Protein AF-A0A971UPC5-F1 (afdb_monomer)

Radius of gyration: 32.05 Å; Cα contacts (8 Å, |Δi|>4): 83; chains: 1; bounding box: 82×70×89 Å

Mean predicted aligned error: 18.37 Å

Foldseek 3Di:
DDDDDPDDDPDPPPPPPPDDDDDDDDDDDDDDDDDDDDPPPPPDPPVVVVVVVVLVVLLVVCVVLVNNQLSVLLVVLVVVCVDVVSVVVNCVSSVLSVVLVVCCVVPVVVSVVSSVLSVLVSLLVVLVVQLVVCVVVVNPVSNVVSVVVSVVSVVVNVVSVVVVVVVVVVVVVVVVVVVVVVVVVVVVVVVVVVVVVVCPVPVDDDPPDPDDDDPDDPDDDDDDDDDDPDDDDDDDDPDDDDDD

Solvent-accessible surface area (backbone atoms only — not comparable to full-atom values): 15152 Å² total; per-residue (Å²): 142,81,86,81,83,87,76,86,81,80,80,81,68,86,75,84,79,83,75,78,92,74,81,84,82,81,86,83,84,88,83,90,80,81,90,77,89,66,90,67,77,80,71,70,55,70,69,55,54,57,47,56,53,50,48,53,52,52,36,51,50,27,44,76,71,71,33,48,71,59,26,49,49,48,54,50,29,61,75,47,37,86,39,72,67,37,35,51,51,37,51,54,55,51,49,51,52,52,51,34,53,50,28,38,77,76,38,50,72,60,11,52,52,46,47,52,51,51,51,49,53,49,52,42,52,51,27,51,51,50,23,56,50,19,57,74,69,69,36,64,64,60,22,50,55,29,46,56,54,34,50,54,51,49,50,54,51,50,49,55,49,50,55,53,51,50,53,51,52,52,52,53,50,53,54,50,52,52,52,53,51,53,50,52,51,50,53,53,49,50,52,51,52,51,52,51,54,48,49,62,73,70,69,72,78,76,90,70,74,92,71,91,69,81,86,75,74,91,81,68,82,87,85,74,83,80,86,71,93,82,78,80,80,81,81,81,80,93,81,84,79,83,84,135

Sequence (244 aa):
MRRVFIAGCASAVVALTVLGAMGQPDPRPGDGADRTARPRDRREPRWARDWEQRLDEDIAWLREKGLDDYADKIAELRTQQSSPEKRGELFKAVGKVRQVRFLIDRQPEQGAKALKAMQLESRISRLAQQWQAADKAGDDEARRQAGVELRKQLEQQFDARLEFTRALIEDIKRRLEEHQAELKQQEQLRARLIDTRFQELTQGGPTKEADDAPLGVPGMPGDGPAALPGAPKPPPASGDMPPQ

Nearest PDB structures (foldseek):
  4whe-assembly1_A  TM=4.725E-01  e=6.605E+00  Escherichia coli K-12
  7abk-assembly1_A  TM=4.065E-01  e=8.783E+00  Synechocystis sp. PCC 6803 substr. Kazusa

Secondary structure (DSSP, 8-state):
-----------------------PPP-------------------HHHHHHHHHHHHHHHHHHHTT-HHHHHHHHHHHHTTTSHHHHHHHHHHHHHHHHHHHHHHH-HHHHHHHHHHHHHHHHHHHHHHHHHHHHHHT-HHHHHHHHHHHHHHHHHHHHHHHHHHHHHHHHHHHHHHHHHHHHHHHHHHHHHHHHHHHHHHHS--------------TTPPP-S----TTPPPPPPPS------

pLDDT: mean 71.59, std 24.2, range [28.44, 96.94]

Structure (mmCIF, N/CA/C/O backbone):
data_AF-A0A971UPC5-F1
#
_entry.id   AF-A0A971UPC5-F1
#
loop_
_atom_site.group_PDB
_atom_site.id
_atom_site.type_symbol
_atom_site.label_atom_id
_atom_site.label_alt_id
_atom_site.label_comp_id
_atom_site.label_asym_id
_atom_site.label_entity_id
_atom_site.label_seq_id
_atom_site.pdbx_PDB_ins_code
_atom_site.Cartn_x
_atom_site.Cartn_y
_atom_site.Cartn_z
_atom_site.occupancy
_atom_site.B_iso_or_equiv
_atom_site.auth_seq_id
_atom_site.auth_comp_id
_atom_site.auth_asym_id
_atom_site.auth_atom_id
_atom_site.pdbx_PDB_model_num
ATOM 1 N N . MET A 1 1 ? 15.440 15.826 32.712 1.00 36.53 1 MET A N 1
ATOM 2 C CA . MET A 1 1 ? 14.348 16.287 31.825 1.00 36.53 1 MET A CA 1
ATOM 3 C C . MET A 1 1 ? 14.849 16.324 30.385 1.00 36.53 1 MET A C 1
ATOM 5 O O . MET A 1 1 ? 15.581 17.237 30.034 1.00 36.53 1 MET A O 1
ATOM 9 N N . ARG A 1 2 ? 14.523 15.318 29.563 1.00 32.25 2 ARG A N 1
ATOM 10 C CA . ARG A 1 2 ? 14.828 15.304 28.121 1.00 32.25 2 ARG A CA 1
ATOM 11 C C . ARG A 1 2 ? 13.513 15.159 27.360 1.00 32.25 2 ARG A C 1
ATOM 13 O O . ARG A 1 2 ? 12.837 14.148 27.494 1.00 32.25 2 ARG A O 1
ATOM 20 N N . ARG A 1 3 ? 13.138 16.210 26.628 1.00 38.06 3 ARG A N 1
ATOM 21 C CA . ARG A 1 3 ? 11.991 16.239 25.715 1.00 38.06 3 ARG A CA 1
ATOM 22 C C . ARG A 1 3 ? 12.398 15.500 24.440 1.00 38.06 3 ARG A C 1
ATOM 24 O O . ARG A 1 3 ? 13.339 15.932 23.783 1.00 38.06 3 ARG A O 1
ATOM 31 N N . VAL A 1 4 ? 11.717 14.407 24.108 1.00 36.06 4 VAL A N 1
ATOM 32 C CA . VAL A 1 4 ? 11.849 13.751 22.801 1.00 36.06 4 VAL A CA 1
ATOM 33 C C . VAL A 1 4 ? 10.700 14.251 21.933 1.00 36.06 4 VAL A C 1
ATOM 35 O O . VAL A 1 4 ? 9.549 13.874 22.123 1.00 36.06 4 VAL A O 1
ATOM 38 N N . PHE A 1 5 ? 11.029 15.159 21.018 1.00 31.50 5 PHE A N 1
ATOM 39 C CA . PHE A 1 5 ? 10.201 15.492 19.866 1.00 31.50 5 PHE A CA 1
ATOM 40 C C . PHE A 1 5 ? 10.194 14.271 18.938 1.00 31.50 5 PHE A C 1
ATOM 42 O O . PHE A 1 5 ? 11.214 13.967 18.326 1.00 31.50 5 PHE A O 1
ATOM 49 N N . ILE A 1 6 ? 9.065 13.569 18.830 1.00 36.28 6 ILE A N 1
ATOM 50 C CA . ILE A 1 6 ? 8.853 12.595 17.754 1.00 36.28 6 ILE A CA 1
ATOM 51 C C . ILE A 1 6 ? 8.200 13.354 16.603 1.00 36.28 6 ILE A C 1
ATOM 53 O O . ILE A 1 6 ? 6.982 13.473 16.506 1.00 36.28 6 ILE A O 1
ATOM 57 N N . ALA A 1 7 ? 9.056 13.928 15.765 1.00 34.09 7 ALA A N 1
ATOM 58 C CA . ALA A 1 7 ? 8.707 14.318 14.414 1.00 34.09 7 ALA A CA 1
ATOM 59 C C . ALA A 1 7 ? 8.990 13.130 13.487 1.00 34.09 7 ALA A C 1
ATOM 61 O O . ALA A 1 7 ? 10.047 12.511 13.580 1.00 34.09 7 ALA A O 1
ATOM 62 N N . GLY A 1 8 ? 8.071 12.869 12.559 1.00 30.11 8 GLY A N 1
ATOM 63 C CA . GLY A 1 8 ? 8.376 12.131 11.337 1.00 30.11 8 GLY A CA 1
ATOM 64 C C . GLY A 1 8 ? 7.863 10.697 11.290 1.00 30.11 8 GLY A C 1
ATOM 65 O O . GLY A 1 8 ? 8.581 9.761 11.608 1.00 30.11 8 GLY A O 1
ATOM 66 N N . CYS A 1 9 ? 6.663 10.533 10.740 1.00 29.30 9 CYS A N 1
ATOM 67 C CA . CYS A 1 9 ? 6.369 9.453 9.800 1.00 29.30 9 CYS A CA 1
ATOM 68 C C . CYS A 1 9 ? 5.371 10.000 8.780 1.00 29.30 9 CYS A C 1
ATOM 70 O O . CYS A 1 9 ? 4.160 9.829 8.894 1.00 29.30 9 CYS A O 1
ATOM 72 N N . ALA A 1 10 ? 5.909 10.745 7.813 1.00 32.16 10 ALA A N 1
ATOM 73 C CA . ALA A 1 10 ? 5.172 11.167 6.640 1.00 32.16 10 ALA A CA 1
ATOM 74 C C . ALA A 1 10 ? 4.713 9.926 5.867 1.00 32.16 10 ALA A C 1
ATOM 76 O O . ALA A 1 10 ? 5.502 9.055 5.493 1.00 32.16 10 ALA A O 1
ATOM 77 N N . SER A 1 11 ? 3.408 9.867 5.665 1.00 35.34 11 SER A N 1
ATOM 78 C CA . SER A 1 11 ? 2.667 8.855 4.938 1.00 35.34 11 SER A CA 1
ATOM 79 C C . SER A 1 11 ? 3.119 8.798 3.478 1.00 35.34 11 SER A C 1
ATOM 81 O O . SER A 1 11 ? 2.596 9.513 2.628 1.00 35.34 11 SER A O 1
ATOM 83 N N . ALA A 1 12 ? 4.068 7.919 3.162 1.00 33.06 12 ALA A N 1
ATOM 84 C CA . ALA A 1 12 ? 4.365 7.534 1.785 1.00 33.06 12 ALA A CA 1
ATOM 85 C C . ALA A 1 12 ? 3.358 6.467 1.323 1.00 33.06 12 ALA A C 1
ATOM 87 O O . ALA A 1 12 ? 3.707 5.316 1.075 1.00 33.06 12 ALA A O 1
ATOM 88 N N . VAL A 1 13 ? 2.083 6.856 1.242 1.00 36.84 13 VAL A N 1
ATOM 89 C CA . VAL A 1 13 ? 1.161 6.224 0.298 1.00 36.84 13 VAL A CA 1
ATOM 90 C C . VAL A 1 13 ? 1.626 6.710 -1.065 1.00 36.84 13 VAL A C 1
ATOM 92 O O . VAL A 1 13 ? 1.666 7.916 -1.301 1.00 36.84 13 VAL A O 1
ATOM 95 N N . VAL A 1 14 ? 2.034 5.786 -1.932 1.00 38.09 14 VAL A N 1
ATOM 96 C CA . VAL A 1 14 ? 2.353 6.073 -3.332 1.00 38.09 14 VAL A CA 1
ATOM 97 C C . VAL A 1 14 ? 1.091 6.643 -3.982 1.00 38.09 14 VAL A C 1
ATOM 99 O O . VAL A 1 14 ? 0.197 5.916 -4.405 1.00 38.09 14 VAL A O 1
ATOM 102 N N . ALA A 1 15 ? 0.989 7.969 -3.981 1.00 34.50 15 ALA A N 1
ATOM 103 C CA . ALA A 1 15 ? -0.011 8.715 -4.712 1.00 34.50 15 ALA A CA 1
ATOM 104 C C . ALA A 1 15 ? 0.399 8.694 -6.187 1.00 34.50 15 ALA A C 1
ATOM 106 O O . ALA A 1 15 ? 1.233 9.476 -6.633 1.00 34.50 15 ALA A O 1
ATOM 107 N N . LEU A 1 16 ? -0.186 7.768 -6.942 1.00 33.69 16 LEU A N 1
ATOM 108 C CA . LEU A 1 16 ? -0.254 7.833 -8.399 1.00 33.69 16 LEU A CA 1
ATOM 109 C C . LEU A 1 16 ? -1.215 8.971 -8.782 1.00 33.69 16 LEU A C 1
ATOM 111 O O . LEU A 1 16 ? -2.369 8.751 -9.136 1.00 33.69 16 LEU A O 1
ATOM 115 N N . THR A 1 17 ? -0.753 10.215 -8.666 1.00 39.00 17 THR A N 1
ATOM 116 C CA . THR A 1 17 ? -1.406 11.379 -9.273 1.00 39.00 17 THR A CA 1
ATOM 117 C C . THR A 1 17 ? -0.994 11.466 -10.734 1.00 39.00 17 THR A C 1
ATOM 119 O O . THR A 1 17 ? -0.057 12.173 -11.089 1.00 39.00 17 THR A O 1
ATOM 122 N N . VAL A 1 18 ? -1.720 10.750 -11.589 1.00 36.62 18 VAL A N 1
ATOM 123 C CA . VAL A 1 18 ? -1.879 11.151 -12.987 1.00 36.62 18 VAL A CA 1
ATOM 124 C C . VAL A 1 18 ? -3.198 11.909 -13.049 1.00 36.62 18 VAL A C 1
ATOM 126 O O . VAL A 1 18 ? -4.263 11.306 -13.147 1.00 36.62 18 VAL A O 1
ATOM 129 N N . LEU A 1 19 ? -3.139 13.236 -12.935 1.00 34.28 19 LEU A N 1
ATOM 130 C CA . LEU A 1 19 ? -4.236 14.094 -13.372 1.00 34.28 19 LEU A CA 1
ATOM 131 C C . LEU A 1 19 ? -3.684 15.069 -14.404 1.00 34.28 19 LEU A C 1
ATOM 133 O O . LEU A 1 19 ? -2.913 15.972 -14.087 1.00 34.28 19 LEU A O 1
ATOM 137 N N . GLY A 1 20 ? -4.062 14.808 -15.654 1.00 30.16 20 GLY A N 1
ATOM 138 C CA . GLY A 1 20 ? -3.792 15.664 -16.791 1.00 30.16 20 GLY A CA 1
ATOM 139 C C . GLY A 1 20 ? -4.444 17.031 -16.628 1.00 30.16 20 GLY A C 1
ATOM 140 O O . GLY A 1 20 ? -5.538 17.172 -16.078 1.00 30.16 20 GLY A O 1
ATOM 141 N N . ALA A 1 21 ? -3.732 18.029 -17.137 1.00 33.56 21 ALA A N 1
ATOM 142 C CA . ALA A 1 21 ? -4.203 19.384 -17.322 1.00 33.56 21 ALA A CA 1
ATOM 143 C C . ALA A 1 21 ? -5.480 19.386 -18.178 1.00 33.56 21 ALA A C 1
ATOM 145 O O . ALA A 1 21 ? -5.453 19.050 -19.360 1.00 33.56 21 ALA A O 1
ATOM 146 N N . MET A 1 22 ? -6.599 19.782 -17.576 1.00 34.38 22 MET A N 1
ATOM 147 C CA . MET A 1 22 ? -7.811 20.170 -18.287 1.00 34.38 22 MET A CA 1
ATOM 148 C C . MET A 1 22 ? -8.024 21.665 -18.067 1.00 34.38 22 MET A C 1
ATOM 150 O O . MET A 1 22 ? -8.300 22.101 -16.953 1.00 34.38 22 MET A O 1
ATOM 154 N N . GLY A 1 23 ? -7.834 22.402 -19.162 1.00 29.23 23 GLY A N 1
ATOM 155 C CA . GLY A 1 23 ? -8.434 23.687 -19.519 1.00 29.23 23 GLY A CA 1
ATOM 156 C C . GLY A 1 23 ? -8.889 24.606 -18.392 1.00 29.23 23 GLY A C 1
ATOM 157 O O . GLY A 1 23 ? -9.981 24.463 -17.852 1.00 29.23 23 GLY A O 1
ATOM 158 N N . GLN A 1 24 ? -8.087 25.634 -18.153 1.00 28.44 24 GLN A N 1
ATOM 159 C CA . GLN A 1 24 ? -8.474 26.867 -17.480 1.00 28.44 24 GLN A CA 1
ATOM 160 C C . GLN A 1 24 ? -9.481 27.618 -18.382 1.00 28.44 24 GLN A C 1
ATOM 162 O O . GLN A 1 24 ? -9.102 27.986 -19.495 1.00 28.44 24 GLN A O 1
ATOM 167 N N . PRO A 1 25 ? -10.752 27.838 -17.987 1.00 33.91 25 PRO A N 1
ATOM 168 C CA . PRO A 1 25 ? -11.622 28.755 -18.706 1.00 33.91 25 PRO A CA 1
ATOM 169 C C . PRO A 1 25 ? -11.341 30.177 -18.215 1.00 33.91 25 PRO A C 1
ATOM 171 O O . PRO A 1 25 ? -11.495 30.490 -17.034 1.00 33.91 25 PRO A O 1
ATOM 174 N N . ASP A 1 26 ? -10.907 31.014 -19.144 1.00 30.23 26 ASP A N 1
ATOM 175 C CA . ASP A 1 26 ? -10.646 32.440 -18.972 1.00 30.23 26 ASP A CA 1
ATOM 176 C C . ASP A 1 26 ? -11.949 33.198 -18.603 1.00 30.23 26 ASP A C 1
ATOM 178 O O . ASP A 1 26 ? -12.971 33.001 -19.276 1.00 30.23 26 ASP A O 1
ATOM 182 N N . PRO A 1 27 ? -11.985 34.043 -17.553 1.00 36.19 27 PRO A N 1
ATOM 183 C CA . PRO A 1 27 ? -13.186 34.780 -17.174 1.00 36.19 27 PRO A CA 1
ATOM 184 C C . PRO A 1 27 ? -13.299 36.086 -17.975 1.00 36.19 27 PRO A C 1
ATOM 186 O O . PRO A 1 27 ? -12.538 37.029 -17.764 1.00 36.19 27 PRO A O 1
ATOM 189 N N . ARG A 1 28 ? -14.296 36.191 -18.862 1.00 33.47 28 ARG A N 1
ATOM 190 C CA . ARG A 1 28 ? -14.705 37.495 -19.413 1.00 33.47 28 ARG A CA 1
ATOM 191 C C . ARG A 1 28 ? -15.590 38.246 -18.404 1.00 33.47 28 ARG A C 1
ATOM 193 O O . ARG A 1 28 ? -16.511 37.631 -17.862 1.00 33.47 28 ARG A O 1
ATOM 200 N N . PRO A 1 29 ? -15.360 39.549 -18.161 1.00 41.16 29 PRO A N 1
ATOM 201 C CA . PRO A 1 29 ? -16.214 40.364 -17.306 1.00 41.16 29 PRO A CA 1
ATOM 202 C C . PRO A 1 29 ? -17.354 41.012 -18.110 1.00 41.16 29 PRO A C 1
ATOM 204 O O . PRO A 1 29 ? -17.142 41.446 -19.239 1.00 41.16 29 PRO A O 1
ATOM 207 N N . GLY A 1 30 ? -18.528 41.135 -17.482 1.00 34.00 30 GLY A N 1
ATOM 208 C CA . GLY A 1 30 ? -19.626 42.007 -17.925 1.00 34.00 30 GLY A CA 1
ATOM 209 C C . GLY A 1 30 ? -20.808 41.282 -18.571 1.00 34.00 30 GLY A C 1
ATOM 210 O O . GLY A 1 30 ? -20.734 40.849 -19.712 1.00 34.00 30 GLY A O 1
ATOM 211 N N . ASP A 1 31 ? -21.899 41.100 -17.825 1.00 33.75 31 ASP A N 1
ATOM 212 C CA . ASP A 1 31 ? -23.062 41.999 -17.905 1.00 33.75 31 ASP A CA 1
ATOM 213 C C . ASP A 1 31 ? -24.237 41.438 -17.092 1.00 33.75 31 ASP A C 1
ATOM 215 O O . ASP A 1 31 ? -24.565 40.251 -17.128 1.00 33.75 31 ASP A O 1
ATOM 219 N N . GLY A 1 32 ? -24.832 42.311 -16.279 1.00 39.34 32 GLY A N 1
ATOM 220 C CA . GLY A 1 32 ? -25.958 41.988 -15.416 1.00 39.34 32 GLY A CA 1
ATOM 221 C C . GLY A 1 32 ? -27.283 41.949 -16.172 1.00 39.34 32 GLY A C 1
ATOM 222 O O . GLY A 1 32 ? -27.524 42.764 -17.054 1.00 39.34 32 GLY A O 1
ATOM 223 N N . ALA A 1 33 ? -28.177 41.054 -15.754 1.00 34.81 33 ALA A N 1
ATOM 224 C CA . ALA A 1 33 ? -29.611 41.220 -15.952 1.00 34.81 33 ALA A CA 1
ATOM 225 C C . ALA A 1 33 ? -30.398 40.421 -14.902 1.00 34.81 33 ALA A C 1
ATOM 227 O O . ALA A 1 33 ? -30.392 39.194 -14.868 1.00 34.81 33 ALA A O 1
ATOM 228 N N . ASP A 1 34 ? -31.017 41.202 -14.028 1.00 34.84 34 ASP A N 1
ATOM 229 C CA . ASP A 1 34 ? -32.282 41.054 -13.321 1.00 34.84 34 ASP A CA 1
ATOM 230 C C . ASP A 1 34 ? -32.827 39.743 -12.736 1.00 34.84 34 ASP A C 1
ATOM 232 O O . ASP A 1 34 ? -32.885 38.652 -13.302 1.00 34.84 34 ASP A O 1
ATOM 236 N N . ARG A 1 35 ? -33.386 39.970 -11.545 1.00 46.56 35 ARG A N 1
ATOM 237 C CA . ARG A 1 35 ? -34.122 39.055 -10.685 1.00 46.56 35 ARG A CA 1
ATOM 238 C C . ARG A 1 35 ? -35.460 38.676 -11.319 1.00 46.56 35 ARG A C 1
ATOM 240 O O . ARG A 1 35 ? -36.379 39.483 -11.368 1.00 46.56 35 ARG A O 1
ATOM 247 N N . THR A 1 36 ? -35.646 37.389 -11.586 1.00 35.91 36 THR A N 1
ATOM 248 C CA . THR A 1 36 ? -36.932 36.735 -11.306 1.00 35.91 36 THR A CA 1
ATOM 249 C C . THR A 1 36 ? -36.674 35.464 -10.507 1.00 35.91 36 THR A C 1
ATOM 251 O O . THR A 1 36 ? -36.255 34.424 -11.013 1.00 35.91 36 THR A O 1
ATOM 254 N N . ALA A 1 37 ? -36.882 35.577 -9.196 1.00 44.53 37 ALA A N 1
ATOM 255 C CA . ALA A 1 37 ? -36.846 34.461 -8.270 1.00 44.53 37 ALA A CA 1
ATOM 256 C C . ALA A 1 37 ? -38.037 33.533 -8.553 1.00 44.53 37 ALA A C 1
ATOM 258 O O . ALA A 1 37 ? -39.157 33.784 -8.120 1.00 44.53 37 ALA A O 1
ATOM 259 N N . ARG A 1 38 ? -37.789 32.436 -9.270 1.00 42.38 38 ARG A N 1
ATOM 260 C CA . ARG A 1 38 ? -38.550 31.200 -9.070 1.00 42.38 38 ARG A CA 1
ATOM 261 C C . ARG A 1 38 ? -37.781 30.359 -8.054 1.00 42.38 38 ARG A C 1
ATOM 263 O O . ARG A 1 38 ? -36.556 30.275 -8.191 1.00 42.38 38 ARG A O 1
ATOM 270 N N . PRO A 1 39 ? -38.440 29.721 -7.070 1.00 39.91 39 PRO A N 1
ATOM 271 C CA . PRO A 1 39 ? -37.787 28.703 -6.271 1.00 39.91 39 PRO A CA 1
ATOM 272 C C . PRO A 1 39 ? -37.481 27.558 -7.229 1.00 39.91 39 PRO A C 1
ATOM 274 O O . PRO A 1 39 ? -38.338 26.758 -7.596 1.00 39.91 39 PRO A O 1
ATOM 277 N N . ARG A 1 40 ? -36.260 27.564 -7.754 1.00 42.16 40 ARG A N 1
ATOM 278 C CA . ARG A 1 40 ? -35.731 26.460 -8.528 1.00 42.16 40 ARG A CA 1
ATOM 279 C C . ARG A 1 40 ? -35.525 25.377 -7.489 1.00 42.16 40 ARG A C 1
ATOM 281 O O . ARG A 1 40 ? -34.555 25.461 -6.737 1.00 42.16 40 ARG A O 1
ATOM 288 N N . ASP A 1 41 ? -36.460 24.429 -7.412 1.00 44.34 41 ASP A N 1
ATOM 289 C CA . ASP A 1 41 ? -36.219 23.154 -6.745 1.00 44.34 41 ASP A CA 1
ATOM 290 C C . ASP A 1 41 ? -34.812 22.746 -7.139 1.00 44.34 41 ASP A C 1
ATOM 292 O O . ASP A 1 41 ? -34.508 22.574 -8.328 1.00 44.34 41 ASP A O 1
ATOM 296 N N . ARG A 1 42 ? -33.920 22.748 -6.149 1.00 49.66 42 ARG A N 1
ATOM 297 C CA . ARG A 1 42 ? -32.490 22.545 -6.330 1.00 49.66 42 ARG A CA 1
ATOM 298 C C . ARG A 1 42 ? -32.311 21.054 -6.597 1.00 49.66 42 ARG A C 1
ATOM 300 O O . ARG A 1 42 ? -31.812 20.316 -5.763 1.00 49.66 42 ARG A O 1
ATOM 307 N N . ARG A 1 43 ? -32.812 20.588 -7.748 1.00 52.72 43 ARG A N 1
ATOM 308 C CA . ARG A 1 43 ? -32.532 19.263 -8.278 1.00 52.72 43 ARG A CA 1
ATOM 309 C C . ARG A 1 43 ? -31.028 19.216 -8.418 1.00 52.72 43 ARG A C 1
ATOM 311 O O . ARG A 1 43 ? -30.457 19.953 -9.224 1.00 52.72 43 ARG A O 1
ATOM 318 N N . GLU A 1 44 ? -30.417 18.405 -7.568 1.00 50.28 44 GLU A N 1
ATOM 319 C CA . GLU A 1 44 ? -28.992 18.153 -7.610 1.00 50.28 44 GLU A CA 1
ATOM 320 C C . GLU A 1 44 ? -28.581 17.830 -9.052 1.00 50.28 44 GLU A C 1
ATOM 322 O O . GLU A 1 44 ? -29.312 17.121 -9.761 1.00 50.28 44 GLU A O 1
ATOM 327 N N . PRO A 1 45 ? -27.455 18.382 -9.528 1.00 52.19 45 PRO A N 1
ATOM 328 C CA . PRO A 1 45 ? -26.942 18.061 -10.849 1.00 52.19 45 PRO A CA 1
ATOM 329 C C . PRO A 1 45 ? -26.840 16.542 -11.041 1.00 52.19 45 PRO A C 1
ATOM 331 O O . PRO A 1 45 ? -26.515 15.822 -10.101 1.00 52.19 45 PRO A O 1
ATOM 334 N N . ARG A 1 46 ? -27.069 16.036 -12.260 1.00 52.28 46 ARG A N 1
ATOM 335 C CA . ARG A 1 46 ? -27.014 14.585 -12.543 1.00 52.28 46 ARG A CA 1
ATOM 336 C C . ARG A 1 46 ? -25.700 13.937 -12.084 1.00 52.28 46 ARG A C 1
ATOM 338 O O . ARG A 1 46 ? -25.740 12.877 -11.479 1.00 52.28 46 ARG A O 1
ATOM 345 N N . TRP A 1 47 ? -24.576 14.639 -12.240 1.00 53.19 47 TRP A N 1
ATOM 346 C CA . TRP A 1 47 ? -23.264 14.184 -11.769 1.00 53.19 47 TRP A CA 1
ATOM 347 C C . TRP A 1 47 ? -23.165 14.036 -10.240 1.00 53.19 47 TRP A C 1
ATOM 349 O O . TRP A 1 47 ? -22.367 13.238 -9.761 1.00 53.19 47 TRP A O 1
ATOM 359 N N . ALA A 1 48 ? -23.959 14.786 -9.469 1.00 58.75 48 ALA A N 1
ATOM 360 C CA . ALA A 1 48 ? -24.012 14.668 -8.013 1.00 58.75 48 ALA A CA 1
ATOM 361 C C . ALA A 1 48 ? -24.818 13.430 -7.586 1.00 58.75 48 ALA A C 1
ATOM 363 O O . ALA A 1 48 ? -24.404 12.726 -6.672 1.00 58.75 48 ALA A O 1
ATOM 364 N N . ARG A 1 49 ? -25.894 13.087 -8.313 1.00 59.84 49 ARG A N 1
ATOM 365 C CA . ARG A 1 49 ? -26.577 11.793 -8.133 1.00 59.84 49 ARG A CA 1
ATOM 366 C C . ARG A 1 49 ? -25.685 10.617 -8.512 1.00 59.84 49 ARG A C 1
ATOM 368 O O . ARG A 1 49 ? -25.630 9.648 -7.766 1.00 59.84 49 ARG A O 1
ATOM 375 N N . ASP A 1 50 ? -24.948 10.731 -9.617 1.00 78.56 50 ASP A N 1
ATOM 376 C CA . ASP A 1 50 ? -23.978 9.710 -10.026 1.00 78.56 50 ASP A CA 1
ATOM 377 C C . ASP A 1 50 ? -22.858 9.556 -8.985 1.00 78.56 50 ASP A C 1
ATOM 379 O O . ASP A 1 50 ? -22.326 8.467 -8.794 1.00 78.56 50 ASP A O 1
ATOM 383 N N . TRP A 1 51 ? -22.494 10.639 -8.295 1.00 81.00 51 TRP A N 1
ATOM 384 C CA . TRP A 1 51 ? -21.515 10.615 -7.213 1.00 81.00 51 TRP A CA 1
ATOM 385 C C . TRP A 1 51 ? -22.044 9.907 -5.961 1.00 81.00 51 TRP A C 1
ATOM 387 O O . TRP A 1 51 ? -21.378 8.997 -5.472 1.00 81.00 51 TRP A O 1
ATOM 397 N N . GLU A 1 52 ? -23.228 10.283 -5.473 1.00 83.69 52 GLU A N 1
ATOM 398 C CA . GLU A 1 52 ? -23.843 9.681 -4.282 1.00 83.69 52 GLU A CA 1
ATOM 399 C C . GLU A 1 52 ? -24.160 8.193 -4.499 1.00 83.69 52 GLU A C 1
ATOM 401 O O . GLU A 1 52 ? -23.829 7.368 -3.652 1.00 83.69 52 GLU A O 1
ATOM 406 N N . GLN A 1 53 ? -24.684 7.821 -5.671 1.00 86.12 53 GLN A N 1
ATOM 407 C CA . GLN A 1 53 ? -24.928 6.417 -6.009 1.00 86.12 53 GLN A CA 1
ATOM 408 C C . GLN A 1 53 ? -23.626 5.605 -6.053 1.00 86.12 53 GLN A C 1
ATOM 410 O O . GLN A 1 53 ? -23.554 4.511 -5.498 1.00 86.12 53 GLN A O 1
ATOM 415 N N . ARG A 1 54 ? -22.566 6.142 -6.671 1.00 86.12 54 ARG A N 1
ATOM 416 C CA . ARG A 1 54 ? -21.262 5.461 -6.697 1.00 86.12 54 ARG A CA 1
ATOM 417 C C . ARG A 1 54 ? -20.639 5.354 -5.310 1.00 86.12 54 ARG A C 1
ATOM 419 O O . ARG A 1 54 ? -19.947 4.380 -5.048 1.00 86.12 54 ARG A O 1
ATOM 426 N N . LEU A 1 55 ? -20.854 6.334 -4.431 1.00 90.19 55 LEU A N 1
ATOM 427 C CA . LEU A 1 55 ? -20.429 6.236 -3.033 1.00 90.19 55 LEU A CA 1
ATOM 428 C C . LEU A 1 55 ? -21.130 5.080 -2.320 1.00 90.19 55 LEU A C 1
ATOM 430 O O . LEU A 1 55 ? -20.466 4.323 -1.618 1.00 90.19 55 LEU A O 1
ATOM 434 N N . ASP A 1 56 ? -22.438 4.923 -2.516 1.00 92.19 56 ASP A N 1
ATOM 435 C CA . ASP A 1 56 ? -23.191 3.813 -1.928 1.00 92.19 56 ASP A CA 1
ATOM 436 C C . ASP A 1 56 ? -22.696 2.455 -2.459 1.00 92.19 56 ASP A C 1
ATOM 438 O O . ASP A 1 56 ? -22.502 1.522 -1.679 1.00 92.19 56 ASP A O 1
ATOM 442 N N . GLU A 1 57 ? -22.399 2.358 -3.759 1.00 92.56 57 GLU A N 1
ATOM 443 C CA . GLU A 1 57 ? -21.777 1.170 -4.362 1.00 92.56 57 GLU A CA 1
ATOM 444 C C . GLU A 1 57 ? -20.382 0.883 -3.789 1.00 92.56 57 GLU A C 1
ATOM 446 O O . GLU A 1 57 ? -20.055 -0.270 -3.508 1.00 92.56 57 GLU A O 1
ATOM 451 N N . ASP A 1 58 ? -19.557 1.916 -3.601 1.00 92.00 58 ASP A N 1
ATOM 452 C CA . ASP A 1 58 ? -18.217 1.786 -3.026 1.00 92.00 58 ASP A CA 1
ATOM 453 C C . ASP A 1 58 ? -18.288 1.324 -1.555 1.00 92.00 58 ASP A C 1
ATOM 455 O O . ASP A 1 58 ? -17.530 0.443 -1.147 1.00 92.00 58 ASP A O 1
ATOM 459 N N . ILE A 1 59 ? -19.230 1.857 -0.766 1.00 93.75 59 ILE A N 1
ATOM 460 C CA . ILE A 1 59 ? -19.485 1.439 0.624 1.00 93.75 59 ILE A CA 1
ATOM 461 C C . ILE A 1 59 ? -19.964 -0.017 0.672 1.00 93.75 59 ILE A C 1
ATOM 463 O O . I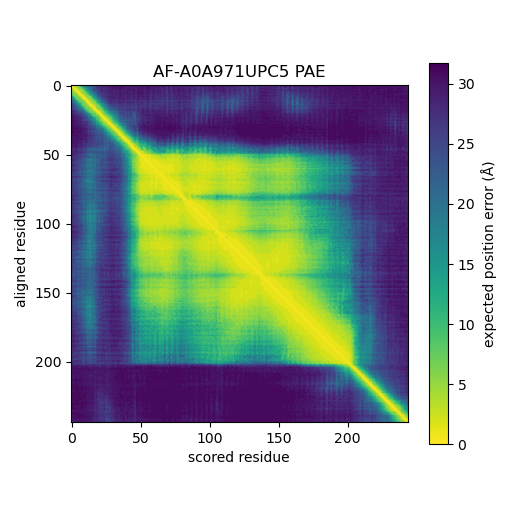LE A 1 59 ? -19.467 -0.800 1.483 1.00 93.75 59 ILE A O 1
ATOM 467 N N . ALA A 1 60 ? -20.910 -0.400 -0.189 1.00 94.62 60 ALA A N 1
ATOM 468 C CA . ALA A 1 60 ? -21.414 -1.771 -0.253 1.00 94.62 60 ALA A CA 1
ATOM 469 C C . ALA A 1 60 ? -20.304 -2.763 -0.625 1.00 94.62 60 ALA A C 1
ATOM 471 O O . ALA A 1 60 ? -20.155 -3.800 0.021 1.00 94.62 60 ALA A O 1
ATOM 472 N N . TRP A 1 61 ? -19.477 -2.408 -1.611 1.00 94.44 61 TRP A N 1
ATOM 473 C CA . TRP A 1 61 ? -18.329 -3.211 -2.018 1.00 94.44 61 TRP A CA 1
ATOM 474 C C . TRP A 1 61 ? -17.307 -3.375 -0.887 1.00 94.44 61 TRP A C 1
ATOM 476 O O . TRP A 1 61 ? -16.800 -4.473 -0.667 1.00 94.44 61 TRP A O 1
ATOM 486 N N . LEU A 1 62 ? -17.021 -2.317 -0.121 1.00 93.50 62 LEU A N 1
ATOM 487 C CA . LEU A 1 62 ? -16.118 -2.416 1.029 1.00 93.50 62 LEU A CA 1
ATOM 488 C C . LEU A 1 62 ? -16.632 -3.395 2.085 1.00 93.50 62 LEU A C 1
ATOM 490 O O . LEU A 1 62 ? -15.856 -4.219 2.570 1.00 93.50 62 LEU A O 1
ATOM 494 N N . ARG A 1 63 ? -17.931 -3.350 2.395 1.00 94.31 63 ARG A N 1
ATOM 495 C CA . ARG A 1 63 ? -18.563 -4.302 3.322 1.00 94.31 63 ARG A CA 1
ATOM 496 C C . ARG A 1 63 ? -18.483 -5.734 2.801 1.00 94.31 63 ARG A C 1
ATOM 498 O O . ARG A 1 63 ? -18.092 -6.633 3.536 1.00 94.31 63 ARG A O 1
ATOM 505 N N . GLU A 1 64 ? -18.740 -5.946 1.509 1.00 93.69 64 GLU A N 1
ATOM 506 C CA . GLU A 1 64 ? -18.566 -7.254 0.860 1.00 93.69 64 GLU A CA 1
ATOM 507 C C . GLU A 1 64 ? -17.130 -7.791 1.018 1.00 93.69 64 GLU A C 1
ATOM 509 O O . GLU A 1 64 ? -16.921 -8.990 1.199 1.00 93.69 64 GLU A O 1
ATOM 514 N N . LYS A 1 65 ? -16.121 -6.910 0.989 1.00 90.94 65 LYS A N 1
ATOM 515 C CA . LYS A 1 65 ? -14.705 -7.277 1.173 1.00 90.94 65 LYS A CA 1
ATOM 516 C C . LYS A 1 65 ? -14.241 -7.315 2.635 1.00 90.94 65 LYS A C 1
ATOM 518 O O . LYS A 1 65 ? -13.039 -7.478 2.875 1.00 90.94 65 LYS A O 1
ATOM 523 N N . GLY A 1 66 ? -15.159 -7.192 3.598 1.00 87.94 66 GLY A N 1
ATOM 524 C CA . GLY A 1 66 ? -14.864 -7.223 5.034 1.00 87.94 66 GLY A CA 1
ATOM 525 C C . GLY A 1 66 ? -14.087 -6.000 5.534 1.00 87.94 66 GLY A C 1
ATOM 526 O O . GLY A 1 66 ? -13.330 -6.096 6.499 1.00 87.94 66 GLY A O 1
ATOM 527 N N . LEU A 1 67 ? -14.222 -4.861 4.851 1.00 90.62 67 LEU A N 1
ATOM 528 C CA . LEU A 1 67 ? -13.582 -3.583 5.174 1.00 90.62 67 LEU A CA 1
ATOM 529 C C . LEU A 1 67 ? -14.576 -2.622 5.843 1.00 90.62 67 LEU A C 1
ATOM 531 O O . LEU A 1 67 ? -14.669 -1.454 5.461 1.00 90.62 67 LEU A O 1
ATOM 535 N N . ASP A 1 68 ? -15.317 -3.113 6.837 1.00 89.88 68 ASP A N 1
ATOM 536 C CA . ASP A 1 68 ? -16.402 -2.364 7.486 1.00 89.88 68 ASP A CA 1
ATOM 537 C C . ASP A 1 68 ? -15.921 -1.042 8.094 1.00 89.88 68 ASP A C 1
ATOM 539 O O . ASP A 1 68 ? -16.529 -0.010 7.840 1.00 89.88 68 ASP A O 1
ATOM 543 N N . ASP A 1 69 ? -14.764 -1.016 8.770 1.00 85.81 69 ASP A N 1
ATOM 544 C CA . ASP A 1 69 ? -14.236 0.235 9.347 1.00 85.81 69 ASP A CA 1
ATOM 545 C C . ASP A 1 69 ? -13.939 1.284 8.266 1.00 85.81 69 ASP A C 1
ATOM 547 O O . ASP A 1 69 ? -14.066 2.488 8.486 1.00 85.81 69 ASP A O 1
ATOM 551 N N . TYR A 1 70 ? -13.510 0.837 7.082 1.00 88.81 70 TYR A N 1
ATOM 552 C CA . TYR A 1 70 ? -13.238 1.729 5.960 1.00 88.81 70 TYR A CA 1
ATOM 553 C C . TYR A 1 70 ? -14.543 2.232 5.337 1.00 88.81 70 TYR A C 1
ATOM 555 O O . TYR A 1 70 ? -14.634 3.402 4.962 1.00 88.81 70 TYR A O 1
ATOM 563 N N . ALA A 1 71 ? -15.553 1.363 5.254 1.00 92.69 71 ALA A N 1
ATOM 564 C CA . ALA A 1 71 ? -16.897 1.715 4.813 1.00 92.69 71 ALA A CA 1
ATOM 565 C C . ALA A 1 71 ? -17.527 2.752 5.757 1.00 92.69 71 ALA A C 1
ATOM 567 O O . ALA A 1 71 ? -18.032 3.778 5.299 1.00 92.69 71 ALA A O 1
ATOM 568 N N . ASP A 1 72 ? -17.412 2.533 7.066 1.00 90.94 72 ASP A N 1
ATOM 569 C CA . ASP A 1 72 ? -17.923 3.425 8.102 1.00 90.94 72 ASP A CA 1
ATOM 570 C C . ASP A 1 72 ? -17.170 4.755 8.113 1.00 90.94 72 ASP A C 1
ATOM 572 O O . ASP A 1 72 ? -17.795 5.809 8.187 1.00 90.94 72 ASP A O 1
ATOM 576 N N . LYS A 1 73 ? -15.847 4.744 7.906 1.00 89.25 73 LYS A N 1
ATOM 577 C CA . LYS A 1 73 ? -15.065 5.973 7.721 1.00 89.25 73 LYS A CA 1
ATOM 578 C C . LYS A 1 73 ? -15.533 6.783 6.511 1.00 89.25 73 LYS A C 1
ATOM 580 O O . LYS A 1 73 ? -15.611 8.007 6.590 1.00 89.25 73 LYS A O 1
ATOM 585 N N . ILE A 1 74 ? -15.827 6.140 5.380 1.00 92.06 74 ILE A N 1
ATOM 586 C CA . ILE A 1 74 ? -16.358 6.839 4.198 1.00 92.06 74 ILE A CA 1
ATOM 587 C C . ILE A 1 74 ? -17.757 7.392 4.485 1.00 92.06 74 ILE A C 1
ATOM 589 O O . ILE A 1 74 ? -18.036 8.537 4.124 1.00 92.06 74 ILE A O 1
ATOM 593 N N . ALA A 1 75 ? -18.614 6.630 5.169 1.00 91.81 75 ALA A N 1
ATOM 594 C CA . ALA A 1 75 ? -19.935 7.093 5.584 1.00 91.81 75 ALA A CA 1
ATOM 595 C C . ALA A 1 75 ? -19.849 8.289 6.552 1.00 91.81 75 ALA A C 1
ATOM 597 O O . ALA A 1 75 ? -20.569 9.273 6.386 1.00 91.81 75 ALA A O 1
ATOM 598 N N . GLU A 1 76 ? -18.918 8.262 7.505 1.00 90.50 76 GLU A N 1
ATOM 599 C CA . GLU A 1 76 ? -18.656 9.372 8.419 1.00 90.50 76 GLU A CA 1
ATOM 600 C C . GLU A 1 76 ? -18.186 10.613 7.645 1.00 90.50 76 GLU A C 1
ATOM 602 O O . GLU A 1 76 ? -18.793 11.682 7.749 1.00 90.50 76 GLU A O 1
ATOM 607 N N . LEU A 1 77 ? -17.164 10.471 6.795 1.00 91.12 77 LEU A N 1
ATOM 608 C CA . LEU A 1 77 ? -16.641 11.566 5.975 1.00 91.12 77 LEU A CA 1
ATOM 609 C C . LEU A 1 77 ? -17.708 12.159 5.043 1.00 91.12 77 LEU A C 1
ATOM 611 O O . LEU A 1 77 ? -17.719 13.371 4.830 1.00 91.12 77 LEU A O 1
ATOM 615 N N . ARG A 1 78 ? -18.640 11.339 4.537 1.00 88.50 78 ARG A N 1
ATOM 616 C CA . ARG A 1 78 ? -19.805 11.790 3.757 1.00 88.50 78 ARG A CA 1
ATOM 617 C C . ARG A 1 78 ? -20.712 12.712 4.568 1.00 88.50 78 ARG A C 1
ATOM 619 O O . ARG A 1 78 ? -21.154 13.726 4.037 1.00 88.50 78 ARG A O 1
ATOM 626 N N . THR A 1 79 ? -20.966 12.416 5.843 1.00 88.88 79 THR A N 1
ATOM 627 C CA . THR A 1 79 ? -21.787 13.294 6.704 1.00 88.88 79 THR A CA 1
ATOM 628 C C . THR A 1 79 ? -21.068 14.593 7.080 1.00 88.88 79 THR A C 1
ATOM 630 O O . THR A 1 79 ? -21.708 15.628 7.253 1.00 88.88 79 THR A O 1
ATOM 633 N N . GLN A 1 80 ? -19.734 14.569 7.135 1.00 88.19 80 GLN A N 1
ATOM 634 C CA . GLN A 1 80 ? -18.890 15.710 7.508 1.00 88.19 80 GLN A CA 1
ATOM 635 C C . GLN A 1 80 ? -18.367 16.522 6.303 1.00 88.19 80 GLN A C 1
ATOM 637 O O . GLN A 1 80 ? -17.593 17.464 6.482 1.00 88.19 80 GLN A O 1
ATOM 642 N N . GLN A 1 81 ? -18.781 16.203 5.068 1.00 81.50 81 GLN A N 1
ATOM 643 C CA . GLN A 1 81 ? -18.221 16.780 3.831 1.00 81.50 81 GLN A CA 1
ATOM 644 C C . GLN A 1 81 ? -18.515 18.277 3.604 1.00 81.50 81 GLN A C 1
ATOM 646 O O . GLN A 1 81 ? -18.126 18.836 2.576 1.00 81.50 81 GLN A O 1
ATOM 651 N N . SER A 1 82 ? -19.218 18.930 4.532 1.00 81.06 82 SER A N 1
ATOM 652 C CA . SER A 1 82 ? -19.472 20.374 4.510 1.00 81.06 82 SER A CA 1
ATOM 653 C C . SER A 1 82 ? -18.188 21.197 4.684 1.00 81.06 82 SER A C 1
ATOM 655 O O . SER A 1 82 ? -18.117 22.318 4.181 1.00 81.06 82 SER A O 1
ATOM 657 N N . SER A 1 83 ? -17.155 20.635 5.326 1.00 87.69 83 SER A N 1
ATOM 658 C CA . SER A 1 83 ? -15.809 21.221 5.389 1.00 87.69 83 SER A CA 1
ATOM 659 C C . SER A 1 83 ? -14.971 20.852 4.149 1.00 87.69 83 SER A C 1
ATOM 661 O O . SER A 1 83 ? -14.941 19.676 3.770 1.00 87.69 83 SER A O 1
ATOM 663 N N . PRO A 1 84 ? -14.219 21.800 3.544 1.00 85.69 84 PRO A N 1
ATOM 664 C CA . PRO A 1 84 ? -13.294 21.512 2.442 1.00 85.69 84 PRO A CA 1
ATOM 665 C C . PRO A 1 84 ? -12.254 20.434 2.773 1.00 85.69 84 PRO A C 1
ATOM 667 O O . PRO A 1 84 ? -11.927 19.610 1.920 1.00 85.69 84 PRO A O 1
ATOM 670 N N . GLU A 1 85 ? -11.762 20.409 4.012 1.00 87.06 85 GLU A N 1
ATOM 671 C CA . GLU A 1 85 ? -10.771 19.432 4.474 1.00 87.06 85 GLU A CA 1
ATOM 672 C C . GLU A 1 85 ? -11.365 18.023 4.479 1.00 87.06 85 GLU A C 1
ATOM 674 O O . GLU A 1 85 ? -10.815 17.106 3.868 1.00 87.06 85 GLU A O 1
ATOM 679 N N . LYS A 1 86 ? -12.549 17.876 5.083 1.00 89.00 86 LYS A N 1
ATOM 680 C CA . LYS A 1 86 ? -13.283 16.606 5.149 1.00 89.00 86 LYS A CA 1
ATOM 681 C C . LYS A 1 86 ? -13.713 16.115 3.780 1.00 89.00 86 LYS A C 1
ATOM 683 O O . LYS A 1 86 ? -13.613 14.926 3.486 1.00 89.00 86 LYS A O 1
ATOM 688 N N . ARG A 1 87 ? -14.097 17.033 2.896 1.00 86.62 87 ARG A N 1
ATOM 689 C CA . ARG A 1 87 ? -14.358 16.723 1.493 1.00 86.62 87 ARG A CA 1
ATOM 690 C C . ARG A 1 87 ? -13.106 16.194 0.787 1.00 86.62 87 ARG A C 1
ATOM 692 O O . ARG A 1 87 ? -13.187 15.205 0.065 1.00 86.62 87 ARG A O 1
ATOM 699 N N . GLY A 1 88 ? -11.945 16.811 1.011 1.00 87.31 88 GLY A N 1
ATOM 700 C CA . GLY A 1 88 ? -10.666 16.330 0.484 1.00 87.31 88 GLY A CA 1
ATOM 701 C C . GLY A 1 88 ? -10.286 14.942 1.014 1.00 87.31 88 GLY A C 1
ATOM 702 O O . GLY A 1 88 ? -9.825 14.095 0.248 1.00 87.31 88 GLY A O 1
ATOM 703 N N . GLU A 1 89 ?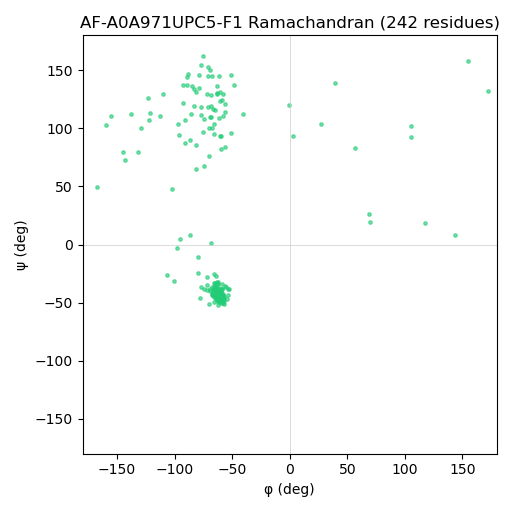 -10.514 14.682 2.303 1.00 90.44 89 GLU A N 1
ATOM 704 C CA . GLU A 1 89 ? -10.332 13.359 2.916 1.00 90.44 89 GLU A CA 1
ATOM 705 C C . GLU A 1 89 ? -11.256 12.308 2.286 1.00 90.44 89 GLU A C 1
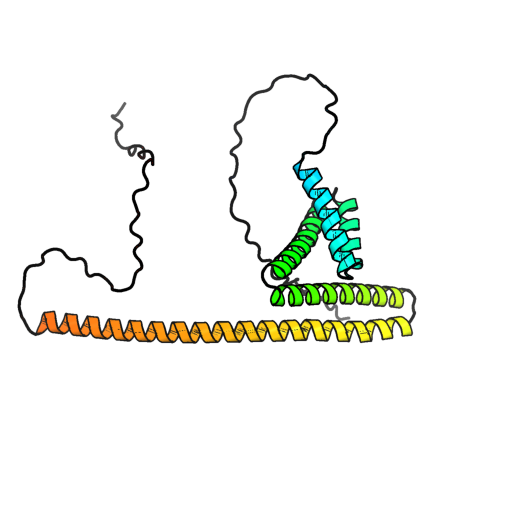ATOM 707 O O . GLU A 1 89 ? -10.785 11.224 1.934 1.00 90.44 89 GLU A O 1
ATOM 712 N N . LEU A 1 90 ? -12.534 12.644 2.071 1.00 90.88 90 LEU A N 1
ATOM 713 C CA . LEU A 1 90 ? -13.504 11.776 1.400 1.00 90.88 90 LEU A CA 1
ATOM 714 C C . LEU A 1 90 ? -13.044 11.420 -0.017 1.00 90.88 90 LEU A C 1
ATOM 716 O O . LEU A 1 90 ? -12.998 10.244 -0.370 1.00 90.88 90 LEU A O 1
ATOM 720 N N . PHE A 1 91 ? -12.637 12.413 -0.815 1.00 88.62 91 PHE A N 1
ATOM 721 C CA . PHE A 1 91 ? -12.146 12.175 -2.175 1.00 88.62 91 PHE A CA 1
ATOM 722 C C . PHE A 1 91 ? -10.919 11.264 -2.205 1.00 88.62 91 PHE A C 1
ATOM 724 O O . PHE A 1 91 ? -10.843 10.374 -3.051 1.00 88.62 91 PHE A O 1
ATOM 731 N N . LYS A 1 92 ? -9.974 11.442 -1.276 1.00 88.00 92 LYS A N 1
ATOM 732 C CA . LYS A 1 92 ? -8.794 10.572 -1.169 1.00 88.00 92 LYS A CA 1
ATOM 733 C C . LYS A 1 92 ? -9.179 9.141 -0.796 1.00 88.00 92 LYS A C 1
ATOM 735 O O . LYS A 1 92 ? -8.688 8.202 -1.421 1.00 88.00 92 LYS A O 1
ATOM 740 N N . ALA A 1 93 ? -10.057 8.977 0.193 1.00 88.62 93 ALA A N 1
ATOM 741 C CA . ALA A 1 93 ? -10.515 7.665 0.641 1.00 88.62 93 ALA A CA 1
ATOM 742 C C . ALA A 1 93 ? -11.228 6.913 -0.493 1.00 88.62 93 ALA A C 1
ATOM 744 O O . ALA A 1 93 ? -10.856 5.789 -0.820 1.00 88.62 93 ALA A O 1
ATOM 745 N N . VAL A 1 94 ? -12.179 7.567 -1.160 1.00 90.56 94 VAL A N 1
ATOM 746 C CA . VAL A 1 94 ? -12.936 7.004 -2.290 1.00 90.56 94 VAL A CA 1
ATOM 747 C C . VAL A 1 94 ? -12.029 6.733 -3.489 1.00 90.56 94 VAL A C 1
ATOM 749 O O . VAL A 1 94 ? -12.138 5.690 -4.131 1.00 90.56 94 VAL A O 1
ATOM 752 N N . GLY A 1 95 ? -11.084 7.633 -3.771 1.00 87.31 95 GLY A N 1
ATOM 753 C CA . GLY A 1 95 ? -10.080 7.444 -4.816 1.00 87.31 95 GLY A CA 1
ATOM 754 C C . GLY A 1 95 ? -9.265 6.166 -4.610 1.00 87.31 95 GLY A C 1
ATOM 755 O O . GLY A 1 95 ? -9.114 5.387 -5.551 1.00 87.31 95 GLY A O 1
ATOM 756 N N . LYS A 1 96 ? -8.821 5.896 -3.373 1.00 88.56 96 LYS A N 1
ATOM 757 C CA . LYS A 1 96 ? -8.107 4.656 -3.030 1.00 88.56 96 LYS A CA 1
ATOM 758 C C . LYS A 1 96 ? -8.969 3.416 -3.279 1.00 88.56 96 LYS A C 1
ATOM 760 O O . LYS A 1 96 ? -8.498 2.476 -3.911 1.00 88.56 96 LYS A O 1
ATOM 765 N N . VAL A 1 97 ? -10.231 3.422 -2.841 1.00 90.81 97 VAL A N 1
ATOM 766 C CA . VAL A 1 97 ? -11.173 2.302 -3.052 1.00 90.81 97 VAL A CA 1
ATOM 767 C C . VAL A 1 97 ? -11.335 2.000 -4.539 1.00 90.81 97 VAL A C 1
ATOM 769 O O . VAL A 1 97 ? -11.160 0.863 -4.976 1.00 90.81 97 VAL A O 1
ATOM 772 N N . ARG A 1 98 ? -11.604 3.035 -5.338 1.00 89.38 98 ARG A N 1
ATOM 773 C CA . ARG A 1 98 ? -11.815 2.891 -6.782 1.00 89.38 98 ARG A CA 1
ATOM 774 C C . ARG A 1 98 ? -10.560 2.434 -7.509 1.00 89.38 98 ARG A C 1
ATOM 776 O O . ARG A 1 98 ? -10.663 1.634 -8.432 1.00 89.38 98 ARG A O 1
ATOM 783 N N . GLN A 1 99 ? -9.386 2.891 -7.079 1.00 84.00 99 GLN A N 1
ATOM 784 C CA . GLN A 1 99 ? -8.114 2.413 -7.614 1.00 84.00 99 GLN A CA 1
ATOM 785 C C . GLN A 1 99 ? -7.924 0.916 -7.344 1.00 84.00 99 GLN A C 1
ATOM 787 O O . GLN A 1 99 ? -7.564 0.178 -8.258 1.00 84.00 99 GLN A O 1
ATOM 792 N N . VAL A 1 100 ? -8.198 0.449 -6.122 1.00 86.38 100 VAL A N 1
ATOM 793 C CA . VAL A 1 100 ? -8.110 -0.982 -5.780 1.00 86.38 100 VAL A CA 1
ATOM 794 C C . VAL A 1 100 ? -9.106 -1.797 -6.603 1.00 86.38 100 VAL A C 1
ATOM 796 O O . VAL A 1 100 ? -8.730 -2.819 -7.172 1.00 86.38 100 VAL A O 1
ATOM 799 N N . ARG A 1 101 ? -10.350 -1.328 -6.727 1.00 87.69 101 ARG A N 1
ATOM 800 C CA . ARG A 1 101 ? -11.394 -1.986 -7.525 1.00 87.69 101 ARG A CA 1
ATOM 801 C C . ARG A 1 101 ? -11.000 -2.083 -9.003 1.00 87.69 101 ARG A C 1
ATOM 803 O O . ARG A 1 101 ? -11.042 -3.164 -9.576 1.00 87.69 101 ARG A O 1
ATOM 810 N N . PHE A 1 102 ? -10.483 -0.997 -9.578 1.00 85.88 102 PHE A N 1
ATOM 811 C CA . PHE A 1 102 ? -9.935 -0.992 -10.936 1.00 85.88 102 PHE A CA 1
ATOM 812 C C . PHE A 1 102 ? -8.775 -1.984 -11.112 1.00 85.88 102 PHE A C 1
ATOM 814 O O . PHE A 1 102 ? -8.713 -2.688 -12.120 1.00 85.88 102 PHE A O 1
ATOM 821 N N . LEU A 1 103 ? -7.855 -2.057 -10.142 1.00 82.12 103 LEU A N 1
ATOM 822 C CA . LEU A 1 103 ? -6.746 -3.012 -10.183 1.00 82.12 103 LEU A CA 1
ATOM 823 C C . LEU A 1 103 ? -7.240 -4.457 -10.112 1.00 82.12 103 LEU A C 1
ATOM 825 O O . LEU A 1 103 ? -6.687 -5.297 -10.806 1.00 82.12 103 LEU A O 1
ATOM 829 N N . ILE A 1 104 ? -8.276 -4.754 -9.330 1.00 85.62 104 ILE A N 1
ATOM 830 C CA . ILE A 1 104 ? -8.870 -6.099 -9.282 1.00 85.62 104 ILE A CA 1
ATOM 831 C C . ILE A 1 104 ? -9.418 -6.498 -10.654 1.00 85.62 104 ILE A C 1
ATOM 833 O O . ILE A 1 104 ? -9.150 -7.608 -11.108 1.00 85.62 104 ILE A O 1
ATOM 837 N N . ASP A 1 105 ? -10.106 -5.583 -11.335 1.00 82.94 105 ASP A N 1
ATOM 838 C CA . ASP A 1 105 ? -10.717 -5.865 -12.636 1.00 82.94 105 ASP A CA 1
ATOM 839 C C . ASP A 1 105 ? -9.680 -6.000 -13.766 1.00 82.94 105 ASP A C 1
ATOM 841 O O . ASP A 1 105 ? -9.864 -6.779 -14.700 1.00 82.94 105 ASP A O 1
ATOM 845 N N . ARG A 1 106 ? -8.588 -5.224 -13.718 1.00 83.88 106 ARG A N 1
ATOM 846 C CA . ARG A 1 106 ? -7.597 -5.141 -14.811 1.00 83.88 106 ARG A CA 1
ATOM 847 C C . ARG A 1 106 ? -6.338 -5.965 -14.585 1.00 83.88 106 ARG A C 1
ATOM 849 O O . ARG A 1 106 ? -5.709 -6.384 -15.552 1.00 83.88 106 ARG A O 1
ATOM 856 N N . GLN A 1 107 ? -5.930 -6.129 -13.333 1.00 84.69 107 GLN A N 1
ATOM 857 C CA . GLN A 1 107 ? -4.677 -6.762 -12.924 1.00 84.69 107 GLN A CA 1
ATOM 858 C C . GLN A 1 107 ? -4.914 -7.571 -11.637 1.00 84.69 107 GLN A C 1
ATOM 860 O O . GLN A 1 107 ? -4.467 -7.159 -10.562 1.00 84.69 107 GLN A O 1
ATOM 865 N N . PRO A 1 108 ? -5.607 -8.723 -11.719 1.00 84.56 108 PRO A N 1
ATOM 866 C CA . PRO A 1 108 ? -6.168 -9.411 -10.553 1.00 84.56 108 PRO A CA 1
ATOM 867 C C . PRO A 1 108 ? -5.156 -9.696 -9.439 1.00 84.56 108 PRO A C 1
ATOM 869 O O . PRO A 1 108 ? -5.460 -9.521 -8.260 1.00 84.56 108 PRO A O 1
ATOM 872 N N . GLU A 1 109 ? -3.923 -10.064 -9.791 1.00 83.00 109 GLU A N 1
ATOM 873 C CA . GLU A 1 109 ? -2.857 -10.311 -8.815 1.00 83.00 109 GLU A CA 1
ATOM 874 C C . GLU A 1 109 ? -2.433 -9.043 -8.061 1.00 83.00 109 GLU A C 1
ATOM 876 O O . GLU A 1 109 ? -2.249 -9.069 -6.841 1.00 83.00 109 GLU A O 1
ATOM 881 N N . GLN A 1 110 ? -2.299 -7.915 -8.764 1.00 80.62 110 GLN A N 1
ATOM 882 C CA . GLN A 1 110 ? -1.959 -6.631 -8.146 1.00 80.62 110 GLN A CA 1
ATOM 883 C C . GLN A 1 110 ? -3.139 -6.078 -7.347 1.00 80.62 110 GLN A C 1
ATOM 885 O O . GLN A 1 110 ? -2.950 -5.582 -6.236 1.00 80.62 110 GLN A O 1
ATOM 890 N N . GLY A 1 111 ? -4.361 -6.238 -7.860 1.00 80.12 111 GLY A N 1
ATOM 891 C CA . GLY A 1 111 ? -5.593 -5.905 -7.153 1.00 80.12 111 GLY A CA 1
ATOM 892 C C . GLY A 1 111 ? -5.748 -6.680 -5.846 1.00 80.12 111 GLY A C 1
ATOM 893 O O . GLY A 1 111 ? -6.036 -6.081 -4.811 1.00 80.12 111 GLY A O 1
ATOM 894 N N . ALA A 1 112 ? -5.466 -7.986 -5.845 1.00 87.50 112 ALA A N 1
ATOM 895 C CA . ALA A 1 112 ? -5.497 -8.810 -4.638 1.00 87.50 112 ALA A CA 1
ATOM 896 C C . ALA A 1 112 ? -4.459 -8.361 -3.597 1.00 87.50 112 ALA A C 1
ATOM 898 O O . ALA A 1 112 ? -4.761 -8.306 -2.403 1.00 87.50 112 ALA A O 1
ATOM 899 N N . LYS A 1 113 ? -3.244 -7.997 -4.031 1.00 86.31 113 LYS A N 1
ATOM 900 C CA . LYS A 1 113 ? -2.212 -7.436 -3.141 1.00 86.31 113 LYS A CA 1
ATOM 901 C C . LYS A 1 113 ? -2.641 -6.086 -2.559 1.00 86.31 113 LYS A C 1
ATOM 903 O O . LYS A 1 113 ? -2.506 -5.876 -1.355 1.00 86.31 113 LYS A O 1
ATOM 908 N N . ALA A 1 114 ? -3.202 -5.201 -3.381 1.00 85.50 114 ALA A N 1
ATOM 909 C CA . ALA A 1 114 ? -3.686 -3.896 -2.941 1.00 85.50 114 ALA A CA 1
ATOM 910 C C . ALA A 1 114 ? -4.863 -4.016 -1.955 1.00 85.50 114 ALA A C 1
ATOM 912 O O . ALA A 1 114 ? -4.899 -3.309 -0.947 1.00 85.50 114 ALA A O 1
ATOM 913 N N . LEU A 1 115 ? -5.779 -4.963 -2.188 1.00 88.38 115 LEU A N 1
ATOM 914 C CA . LEU A 1 115 ? -6.873 -5.270 -1.268 1.00 88.38 115 LEU A CA 1
ATOM 915 C C . LEU A 1 115 ? -6.352 -5.792 0.077 1.00 88.38 115 LEU A C 1
ATOM 917 O O . LEU A 1 115 ? -6.772 -5.300 1.123 1.00 88.38 115 LEU A O 1
ATOM 921 N N . LYS A 1 116 ? -5.397 -6.731 0.067 1.00 88.81 116 LYS A N 1
ATOM 922 C CA . LYS A 1 116 ? -4.760 -7.226 1.299 1.00 88.81 116 LYS A CA 1
ATOM 923 C C . LYS A 1 116 ? -4.070 -6.108 2.079 1.00 88.81 116 LYS A C 1
ATOM 925 O O . LYS A 1 116 ? -4.206 -6.050 3.297 1.00 88.81 116 LYS A O 1
ATOM 930 N N . ALA A 1 117 ? -3.373 -5.197 1.397 1.00 87.69 117 ALA A N 1
ATOM 931 C CA . ALA A 1 117 ? -2.754 -4.040 2.043 1.00 87.69 117 ALA A CA 1
ATOM 932 C C . ALA A 1 117 ? -3.802 -3.131 2.709 1.00 87.69 117 ALA A C 1
ATOM 934 O O . ALA A 1 117 ? -3.611 -2.678 3.835 1.00 87.69 117 ALA A O 1
ATOM 935 N N . MET A 1 118 ? -4.941 -2.917 2.048 1.00 89.38 118 MET A N 1
ATOM 936 C CA . MET A 1 118 ? -6.053 -2.142 2.597 1.00 89.38 118 MET A CA 1
ATOM 937 C C . MET A 1 118 ? -6.690 -2.812 3.826 1.00 89.38 118 MET A C 1
ATOM 939 O O . MET A 1 118 ? -6.967 -2.140 4.819 1.00 89.38 118 MET A O 1
ATOM 943 N N . GLN A 1 119 ? -6.864 -4.136 3.796 1.00 89.94 119 GLN A N 1
ATOM 944 C CA . GLN A 1 119 ? -7.335 -4.927 4.942 1.00 89.94 119 GLN A CA 1
ATOM 945 C C . GLN A 1 119 ? -6.365 -4.854 6.121 1.00 89.94 119 GLN A C 1
ATOM 947 O O . GLN A 1 119 ? -6.791 -4.675 7.264 1.00 89.94 119 GLN A O 1
ATOM 952 N N . LEU A 1 120 ? -5.063 -4.928 5.843 1.00 89.38 120 LEU A N 1
ATOM 953 C CA . LEU A 1 120 ? -4.023 -4.814 6.857 1.00 89.38 120 LEU A CA 1
ATOM 954 C C . LEU A 1 120 ? -4.038 -3.432 7.531 1.00 89.38 120 LEU A C 1
ATOM 956 O O . LEU A 1 120 ? -4.048 -3.351 8.756 1.00 89.38 120 LEU A O 1
ATOM 960 N N . GLU A 1 121 ? -4.132 -2.348 6.756 1.00 88.19 121 GLU A N 1
ATOM 961 C CA . GLU A 1 121 ? -4.253 -0.982 7.290 1.00 88.19 121 GLU A CA 1
ATOM 962 C C . GLU A 1 121 ? -5.501 -0.791 8.167 1.00 88.19 121 GLU A C 1
ATOM 964 O O . GLU A 1 121 ? -5.422 -0.172 9.235 1.00 88.19 121 GLU A O 1
ATOM 969 N N . SER A 1 122 ? -6.649 -1.326 7.734 1.00 87.50 122 SER A N 1
ATOM 970 C CA . SER A 1 122 ? -7.893 -1.279 8.513 1.00 87.50 122 SER A CA 1
ATOM 971 C C . SER A 1 122 ? -7.714 -1.989 9.853 1.00 87.50 122 SER A C 1
ATOM 973 O O . SER A 1 122 ? -8.012 -1.429 10.908 1.00 87.50 122 SER A O 1
ATOM 975 N N . ARG A 1 123 ? -7.142 -3.198 9.828 1.00 89.88 123 ARG A N 1
ATOM 976 C CA . ARG A 1 123 ? -6.914 -4.004 11.029 1.00 89.88 123 ARG A CA 1
ATOM 977 C C . ARG A 1 123 ? -5.945 -3.336 12.004 1.00 89.88 123 ARG A C 1
ATOM 979 O O . ARG A 1 123 ? -6.211 -3.326 13.203 1.00 89.88 123 ARG A O 1
ATOM 986 N N . ILE A 1 124 ? -4.858 -2.749 11.502 1.00 91.00 124 ILE A N 1
ATOM 987 C CA . ILE A 1 124 ? -3.891 -1.987 12.309 1.00 91.00 124 ILE A CA 1
ATOM 988 C C . ILE A 1 124 ? -4.578 -0.797 12.980 1.00 91.00 124 ILE A C 1
ATOM 990 O O . ILE A 1 124 ? -4.401 -0.581 14.177 1.00 91.00 124 ILE A O 1
ATOM 994 N N . SER A 1 125 ? -5.400 -0.055 12.235 1.00 89.56 125 SER A N 1
ATOM 995 C CA . SER A 1 125 ? -6.127 1.101 12.770 1.00 89.56 125 SER A CA 1
ATOM 996 C C . SER A 1 125 ? -7.081 0.693 13.897 1.00 89.56 125 SER A C 1
ATOM 998 O O . SER A 1 125 ? -7.079 1.318 14.958 1.00 89.56 125 SER A O 1
ATOM 1000 N N . ARG A 1 126 ? -7.836 -0.396 13.707 1.00 89.50 126 ARG A N 1
ATOM 1001 C CA . ARG A 1 126 ? -8.744 -0.947 14.723 1.00 89.50 126 ARG A CA 1
ATOM 1002 C C . ARG A 1 126 ? -7.995 -1.385 15.981 1.00 89.50 126 ARG A C 1
ATOM 1004 O O . ARG A 1 126 ? -8.381 -1.016 17.086 1.00 89.50 126 ARG A O 1
ATOM 1011 N N . LEU A 1 127 ? -6.901 -2.131 15.824 1.00 92.06 127 LEU A N 1
ATOM 1012 C CA . LEU A 1 127 ? -6.075 -2.581 16.950 1.00 92.06 127 LEU A CA 1
ATOM 1013 C C . LEU A 1 127 ? -5.452 -1.402 17.707 1.00 92.06 127 LEU A C 1
ATOM 1015 O O . LEU A 1 127 ? -5.407 -1.420 18.934 1.00 92.06 127 LEU A O 1
ATOM 1019 N N . ALA A 1 128 ? -5.029 -0.350 17.002 1.00 92.69 128 ALA A N 1
ATOM 1020 C CA . ALA A 1 128 ? -4.522 0.866 17.630 1.00 92.69 128 ALA A CA 1
ATOM 1021 C C . ALA A 1 128 ? -5.603 1.585 18.456 1.00 92.69 128 ALA A C 1
ATOM 1023 O O . ALA A 1 128 ? -5.327 2.027 19.570 1.00 92.69 128 ALA A O 1
ATOM 1024 N N . GLN A 1 129 ? -6.840 1.664 17.953 1.00 92.06 129 GLN A N 1
ATOM 1025 C CA . GLN A 1 129 ? -7.966 2.225 18.707 1.00 92.06 129 GLN A CA 1
ATOM 1026 C C . GLN A 1 129 ? -8.309 1.380 19.941 1.00 92.06 129 GLN A C 1
ATOM 1028 O O . GLN A 1 129 ? -8.491 1.934 21.023 1.00 92.06 129 GLN A O 1
ATOM 1033 N N . GLN A 1 130 ? -8.344 0.050 19.803 1.00 93.38 130 GLN A N 1
ATOM 1034 C CA . GLN A 1 130 ? -8.575 -0.875 20.920 1.00 93.38 130 GLN A CA 1
ATOM 1035 C C . GLN A 1 130 ? -7.499 -0.735 21.997 1.00 93.38 130 GLN A C 1
ATOM 1037 O O . GLN A 1 130 ? -7.817 -0.639 23.179 1.00 93.38 130 GLN A O 1
ATOM 1042 N N . TRP A 1 131 ? -6.233 -0.645 21.585 1.00 95.94 131 TRP A N 1
ATOM 1043 C CA . TRP A 1 131 ? -5.113 -0.426 22.492 1.00 95.94 131 TRP A CA 1
ATOM 1044 C C . TRP A 1 131 ? -5.260 0.887 23.271 1.00 95.94 131 TRP A C 1
ATOM 1046 O O . TRP A 1 131 ? -5.135 0.896 24.493 1.00 95.94 131 TRP A O 1
ATOM 1056 N N . GLN A 1 132 ? -5.589 1.989 22.586 1.00 94.44 132 GLN A N 1
ATOM 1057 C CA . GLN A 1 132 ? -5.797 3.293 23.227 1.00 94.44 132 GLN A CA 1
ATOM 1058 C C . GLN A 1 132 ? -7.007 3.303 24.168 1.00 94.44 132 GLN A C 1
ATOM 1060 O O . GLN A 1 132 ? -6.973 3.965 25.205 1.00 94.44 132 GLN A O 1
ATOM 1065 N N . ALA A 1 133 ? -8.088 2.610 23.808 1.00 94.56 133 ALA A N 1
ATOM 1066 C CA . ALA A 1 133 ? -9.271 2.498 24.652 1.00 94.56 133 ALA A CA 1
ATOM 1067 C C . ALA A 1 133 ? -8.972 1.704 25.933 1.00 94.56 133 ALA A C 1
ATOM 1069 O O . ALA A 1 133 ? -9.337 2.155 27.017 1.00 94.56 133 ALA A O 1
ATOM 1070 N N . ALA A 1 134 ? -8.255 0.582 25.817 1.00 94.62 134 ALA A N 1
ATOM 1071 C CA . ALA A 1 134 ? -7.835 -0.229 26.957 1.00 94.62 134 ALA A CA 1
ATOM 1072 C C . ALA A 1 134 ? -6.883 0.532 27.894 1.00 94.62 134 ALA A C 1
ATOM 1074 O O . ALA A 1 134 ? -7.060 0.499 29.109 1.00 94.62 134 ALA A O 1
ATOM 1075 N N . ASP A 1 135 ? -5.933 1.292 27.337 1.00 94.94 135 ASP A N 1
ATOM 1076 C CA . ASP A 1 135 ? -5.017 2.140 28.113 1.00 94.94 135 ASP A CA 1
ATOM 1077 C C . ASP A 1 135 ? -5.770 3.212 28.918 1.00 94.94 135 ASP A C 1
ATOM 1079 O O . ASP A 1 135 ? -5.533 3.378 30.113 1.00 94.94 135 ASP A O 1
ATOM 1083 N N . LYS A 1 136 ? -6.761 3.874 28.305 1.00 95.69 136 LYS A N 1
ATOM 1084 C CA . LYS A 1 136 ? -7.628 4.842 29.000 1.00 95.69 136 LYS A CA 1
ATOM 1085 C C . LYS A 1 136 ? -8.501 4.203 30.080 1.00 95.69 136 LYS A C 1
ATOM 1087 O O . LYS A 1 136 ? -8.811 4.864 31.067 1.00 95.69 136 LYS A O 1
ATOM 1092 N N . ALA A 1 137 ? -8.923 2.957 29.878 1.00 95.31 137 ALA A N 1
ATOM 1093 C CA . ALA A 1 137 ? -9.738 2.211 30.831 1.00 95.31 137 ALA A CA 1
ATOM 1094 C C . ALA A 1 137 ? -8.919 1.602 31.985 1.00 95.31 137 ALA A C 1
ATOM 1096 O O . ALA A 1 137 ? -9.510 1.121 32.949 1.00 95.31 137 ALA A O 1
ATOM 1097 N N . GLY A 1 138 ? -7.583 1.613 31.900 1.00 95.00 138 GLY A N 1
ATOM 1098 C CA . GLY A 1 138 ? -6.712 0.921 32.853 1.00 95.00 138 GLY A CA 1
ATOM 1099 C C . GLY A 1 138 ? -6.781 -0.608 32.749 1.00 95.00 138 GLY A C 1
ATOM 1100 O O . GLY A 1 138 ? -6.410 -1.297 33.696 1.00 95.00 138 GLY A O 1
ATOM 1101 N N . ASP A 1 139 ? -7.263 -1.147 31.624 1.00 96.25 139 ASP A N 1
ATOM 1102 C CA . ASP A 1 139 ? -7.326 -2.589 31.371 1.00 96.25 139 ASP A CA 1
ATOM 1103 C C . ASP A 1 139 ? -5.998 -3.073 30.770 1.00 96.25 139 ASP A C 1
ATOM 1105 O O . ASP A 1 139 ? -5.776 -3.061 29.553 1.00 96.25 139 ASP A O 1
ATOM 1109 N N . ASP A 1 140 ? -5.081 -3.473 31.653 1.00 95.44 140 ASP A N 1
ATOM 1110 C CA . ASP A 1 140 ? -3.732 -3.895 31.279 1.00 95.44 140 ASP A CA 1
ATOM 1111 C C . ASP A 1 140 ? -3.699 -5.147 30.393 1.00 95.44 140 ASP A C 1
ATOM 1113 O O . ASP A 1 140 ? -2.811 -5.268 29.541 1.00 95.44 140 ASP A O 1
ATOM 1117 N N . GLU A 1 141 ? -4.647 -6.072 30.561 1.00 95.56 141 GLU A N 1
ATOM 1118 C CA . GLU A 1 141 ? -4.662 -7.321 29.799 1.00 95.56 141 GLU A CA 1
ATOM 1119 C C . GLU A 1 141 ? -5.192 -7.088 28.384 1.00 95.56 141 GLU A C 1
ATOM 1121 O O . GLU A 1 141 ? -4.531 -7.475 27.416 1.00 95.56 141 GLU A O 1
ATOM 1126 N N . ALA A 1 142 ? -6.301 -6.355 28.234 1.00 94.06 142 ALA A N 1
ATOM 1127 C CA . ALA A 1 142 ? -6.794 -5.960 26.916 1.00 94.06 142 ALA A CA 1
ATOM 1128 C C . ALA A 1 142 ? -5.760 -5.108 26.161 1.00 94.06 142 ALA A C 1
ATOM 1130 O O . ALA A 1 142 ? -5.527 -5.311 24.964 1.00 94.06 142 ALA A O 1
ATOM 1131 N N . ARG A 1 143 ? -5.065 -4.202 26.865 1.00 96.06 143 ARG A N 1
ATOM 1132 C CA . ARG A 1 143 ? -3.978 -3.399 26.291 1.00 96.06 143 ARG A CA 1
ATOM 1133 C C . ARG A 1 143 ? -2.817 -4.274 25.823 1.00 96.06 143 ARG A C 1
ATOM 1135 O O . ARG A 1 143 ? -2.304 -4.071 24.720 1.00 96.06 143 ARG A O 1
ATOM 1142 N N . ARG A 1 144 ? -2.391 -5.257 26.626 1.00 95.94 144 ARG A N 1
ATOM 1143 C CA . ARG A 1 144 ? -1.312 -6.184 26.250 1.00 95.94 144 ARG A CA 1
ATOM 1144 C C . ARG A 1 144 ? -1.699 -7.011 25.024 1.00 95.94 144 ARG A C 1
ATOM 1146 O O . ARG A 1 144 ? -0.907 -7.084 24.085 1.00 95.94 144 ARG A O 1
ATOM 1153 N N . GLN A 1 145 ? -2.900 -7.585 25.002 1.00 95.19 145 GLN A N 1
ATOM 1154 C CA . GLN A 1 145 ? -3.384 -8.402 23.886 1.00 95.19 145 GLN A CA 1
ATOM 1155 C C . GLN A 1 145 ? -3.472 -7.598 22.583 1.00 95.19 145 GLN A C 1
ATOM 1157 O O . GLN A 1 145 ? -2.914 -8.015 21.564 1.00 95.19 145 GLN A O 1
ATOM 1162 N N . ALA A 1 146 ? -4.078 -6.405 22.628 1.00 93.31 146 ALA A N 1
ATOM 1163 C CA . ALA A 1 146 ? -4.131 -5.504 21.479 1.00 93.31 146 ALA A CA 1
ATOM 1164 C C . ALA A 1 146 ? -2.723 -5.105 21.007 1.00 93.31 146 ALA A C 1
ATOM 1166 O O . ALA A 1 146 ? -2.471 -5.044 19.806 1.00 93.31 146 ALA A O 1
ATOM 1167 N N . GLY A 1 147 ? -1.785 -4.889 21.936 1.00 94.19 147 GLY A N 1
ATOM 1168 C CA . GLY A 1 147 ? -0.402 -4.521 21.629 1.00 94.19 147 GLY A CA 1
ATOM 1169 C C . GLY A 1 147 ? 0.384 -5.628 20.921 1.00 94.19 147 GLY A C 1
ATOM 1170 O O . GLY A 1 147 ? 1.098 -5.349 19.957 1.00 94.19 147 GLY A O 1
ATOM 1171 N N . VAL A 1 148 ? 0.234 -6.883 21.358 1.00 96.94 148 VAL A N 1
ATOM 1172 C CA . VAL A 1 148 ? 0.875 -8.044 20.714 1.00 96.94 148 VAL A CA 1
ATOM 1173 C C . VAL A 1 148 ? 0.365 -8.216 19.286 1.00 96.94 148 VAL A C 1
ATOM 1175 O O . VAL A 1 148 ? 1.165 -8.335 18.356 1.00 96.94 148 VAL A O 1
ATOM 1178 N N . GLU A 1 149 ? -0.954 -8.178 19.090 1.00 94.94 149 GLU A N 1
ATOM 1179 C CA . GLU A 1 149 ? -1.524 -8.345 17.754 1.00 94.94 149 GLU A CA 1
ATOM 1180 C C . GLU A 1 149 ? -1.201 -7.142 16.855 1.00 94.94 149 GLU A C 1
ATOM 1182 O O . GLU A 1 149 ? -0.839 -7.334 15.696 1.00 94.94 149 GLU A O 1
ATOM 1187 N N . LEU A 1 150 ? -1.239 -5.909 17.377 1.00 93.88 150 LEU A N 1
ATOM 1188 C CA . LEU A 1 150 ? -0.851 -4.707 16.630 1.00 93.88 150 LEU A CA 1
ATOM 1189 C C . LEU A 1 150 ? 0.589 -4.804 16.125 1.00 93.88 150 LEU A C 1
ATOM 1191 O O . LEU A 1 150 ? 0.849 -4.529 14.953 1.00 93.88 150 LEU A O 1
ATOM 1195 N N . ARG A 1 151 ? 1.519 -5.234 16.986 1.00 95.38 151 ARG A N 1
ATOM 1196 C CA . ARG A 1 151 ? 2.921 -5.424 16.610 1.00 95.38 151 ARG A CA 1
ATOM 1197 C C . ARG A 1 151 ? 3.063 -6.436 15.475 1.00 95.38 151 ARG A C 1
ATOM 1199 O O . ARG A 1 151 ? 3.732 -6.140 14.492 1.00 95.38 151 ARG A O 1
ATOM 1206 N N . LYS A 1 152 ? 2.387 -7.581 15.576 1.00 95.62 152 LYS A N 1
ATOM 1207 C CA . LYS A 1 152 ? 2.393 -8.614 14.533 1.00 95.62 152 LYS A CA 1
ATOM 1208 C C . LYS A 1 152 ? 1.873 -8.088 13.192 1.00 95.62 152 LYS A C 1
ATOM 1210 O O . LYS A 1 152 ? 2.464 -8.365 12.153 1.00 95.62 152 LYS A O 1
ATOM 1215 N N . GLN A 1 153 ? 0.776 -7.327 13.194 1.00 91.88 153 GLN A N 1
ATOM 1216 C CA . GLN A 1 153 ? 0.228 -6.752 11.959 1.00 91.88 153 GLN A CA 1
ATOM 1217 C C . GLN A 1 153 ? 1.160 -5.683 11.362 1.00 91.88 153 GLN A C 1
ATOM 1219 O O . GLN A 1 153 ? 1.315 -5.614 10.143 1.00 91.88 153 GLN A O 1
ATOM 1224 N N . LEU A 1 154 ? 1.823 -4.879 12.202 1.00 91.62 154 LEU A N 1
ATOM 1225 C CA . LEU A 1 154 ? 2.836 -3.923 11.748 1.00 91.62 154 LEU A CA 1
ATOM 1226 C C . LEU A 1 154 ? 4.040 -4.632 11.124 1.00 91.62 154 LEU A C 1
ATOM 1228 O O . LEU A 1 154 ? 4.464 -4.238 10.043 1.00 91.62 154 LEU A O 1
ATOM 1232 N N . GLU A 1 155 ? 4.559 -5.689 11.753 1.00 93.06 155 GLU A N 1
ATOM 1233 C CA . GLU A 1 155 ? 5.651 -6.505 11.200 1.00 93.06 155 GLU A CA 1
ATOM 1234 C C . GLU A 1 155 ? 5.288 -7.018 9.796 1.00 93.06 155 GLU A C 1
ATOM 1236 O O . GLU A 1 155 ? 6.030 -6.768 8.849 1.00 93.06 155 GLU A O 1
ATOM 1241 N N . GLN A 1 156 ? 4.080 -7.564 9.611 1.00 90.44 156 GLN A N 1
ATOM 1242 C CA . GLN A 1 156 ? 3.588 -7.978 8.289 1.00 90.44 156 GLN A CA 1
ATOM 1243 C C . GLN A 1 156 ? 3.538 -6.829 7.269 1.00 90.44 156 GLN A C 1
ATOM 1245 O O . GLN A 1 156 ? 3.843 -7.025 6.091 1.00 90.44 156 GLN A O 1
ATOM 1250 N N . GLN A 1 157 ? 3.156 -5.622 7.696 1.00 88.19 157 GLN A N 1
ATOM 1251 C CA . GLN A 1 157 ? 3.112 -4.454 6.815 1.00 88.19 157 GLN A CA 1
ATOM 1252 C C . GLN A 1 157 ? 4.518 -4.022 6.384 1.00 88.19 157 GLN A C 1
ATOM 1254 O O . GLN A 1 157 ? 4.738 -3.689 5.215 1.00 88.19 157 GLN A O 1
ATOM 1259 N N . PHE A 1 158 ? 5.468 -4.015 7.321 1.00 88.06 158 PHE A N 1
ATOM 1260 C CA . PHE A 1 158 ? 6.861 -3.684 7.041 1.00 88.06 158 PHE A CA 1
ATOM 1261 C C . PHE A 1 158 ? 7.515 -4.732 6.142 1.00 88.06 158 PHE A C 1
ATOM 1263 O O . PHE A 1 158 ? 8.170 -4.345 5.176 1.00 88.06 158 PHE A O 1
ATOM 1270 N N . ASP A 1 159 ? 7.278 -6.019 6.385 1.00 89.31 159 ASP A N 1
ATOM 1271 C CA . ASP A 1 159 ? 7.796 -7.107 5.553 1.00 89.31 159 ASP A CA 1
ATOM 1272 C C . ASP A 1 159 ? 7.283 -7.001 4.114 1.00 89.31 159 ASP A C 1
ATOM 1274 O O . ASP A 1 159 ? 8.079 -6.976 3.175 1.00 89.31 159 ASP A O 1
ATOM 1278 N N . ALA A 1 160 ? 5.974 -6.801 3.927 1.00 82.69 1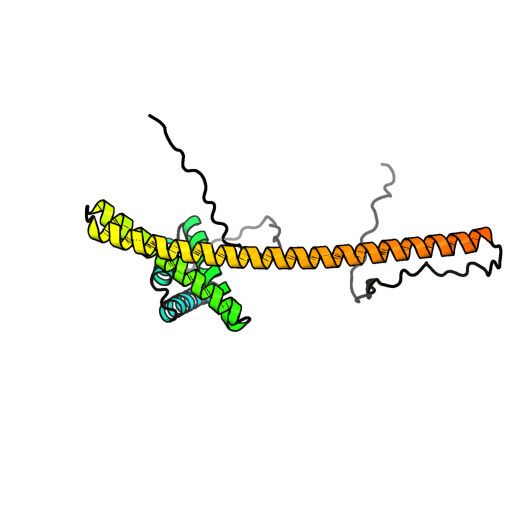60 ALA A N 1
ATOM 1279 C CA . ALA A 1 160 ? 5.394 -6.597 2.600 1.00 82.69 160 ALA A CA 1
ATOM 1280 C C . ALA A 1 160 ? 6.005 -5.377 1.880 1.00 82.69 160 ALA A C 1
ATOM 1282 O O . ALA A 1 160 ? 6.262 -5.407 0.672 1.00 82.69 160 ALA A O 1
ATOM 1283 N N . ARG A 1 161 ? 6.284 -4.293 2.617 1.00 79.94 161 ARG A N 1
ATOM 1284 C CA . ARG A 1 161 ? 6.943 -3.099 2.067 1.00 79.94 161 ARG A CA 1
ATOM 1285 C C . ARG A 1 161 ? 8.408 -3.358 1.716 1.00 79.94 161 ARG A C 1
ATOM 1287 O O . ARG A 1 161 ? 8.887 -2.837 0.706 1.00 79.94 161 ARG A O 1
ATOM 1294 N N . LEU A 1 162 ? 9.119 -4.139 2.524 1.00 84.06 162 LEU A N 1
ATOM 1295 C CA . LEU A 1 162 ? 10.500 -4.534 2.260 1.00 84.06 162 LEU A CA 1
ATOM 1296 C C . LEU A 1 162 ? 10.587 -5.413 1.014 1.00 84.06 162 LEU A C 1
ATOM 1298 O O . LEU A 1 162 ? 11.425 -5.145 0.157 1.00 84.06 162 LEU A O 1
ATOM 1302 N N . GLU A 1 163 ? 9.707 -6.402 0.868 1.00 80.75 163 GLU A N 1
ATOM 1303 C CA . GLU A 1 163 ? 9.628 -7.245 -0.331 1.00 80.75 163 GLU A CA 1
ATOM 1304 C C . GLU A 1 163 ? 9.377 -6.418 -1.594 1.00 80.75 163 GLU A C 1
ATOM 1306 O O . GLU A 1 163 ? 10.093 -6.562 -2.585 1.00 80.75 163 GLU A O 1
ATOM 1311 N N . PHE A 1 164 ? 8.417 -5.492 -1.543 1.00 75.50 164 PHE A N 1
ATOM 1312 C CA . PHE A 1 164 ? 8.142 -4.595 -2.662 1.00 75.50 164 PHE A CA 1
ATOM 1313 C C . PHE A 1 164 ? 9.346 -3.707 -3.005 1.00 75.50 164 PHE A C 1
ATOM 1315 O O . PHE A 1 164 ? 9.719 -3.577 -4.170 1.00 75.50 164 PHE A O 1
ATOM 1322 N N . THR A 1 165 ? 9.992 -3.126 -1.992 1.00 70.50 165 THR A N 1
ATOM 1323 C CA . THR A 1 165 ? 11.171 -2.271 -2.190 1.00 70.50 165 THR A CA 1
ATOM 1324 C C . THR A 1 165 ? 12.337 -3.068 -2.781 1.00 70.50 165 THR A C 1
ATOM 1326 O O . THR A 1 165 ? 13.027 -2.571 -3.666 1.00 70.50 165 THR A O 1
ATOM 1329 N N . ARG A 1 166 ? 12.533 -4.321 -2.351 1.00 79.44 166 ARG A N 1
ATOM 1330 C CA . ARG A 1 166 ? 13.530 -5.231 -2.936 1.00 79.44 166 ARG A CA 1
ATOM 1331 C C . ARG A 1 166 ? 13.234 -5.505 -4.408 1.00 79.44 166 ARG A C 1
ATOM 1333 O O . ARG A 1 166 ? 14.138 -5.377 -5.223 1.00 79.44 166 ARG A O 1
ATOM 1340 N N . ALA A 1 167 ? 11.982 -5.800 -4.758 1.00 75.50 167 ALA A N 1
ATOM 1341 C CA . ALA A 1 167 ? 11.590 -6.020 -6.150 1.00 75.50 167 ALA A CA 1
ATOM 1342 C C . ALA A 1 167 ? 11.848 -4.785 -7.036 1.00 75.50 167 ALA A C 1
ATOM 1344 O O . ALA A 1 167 ? 12.358 -4.927 -8.145 1.00 75.50 167 ALA A O 1
ATOM 1345 N N . LEU A 1 168 ? 11.566 -3.574 -6.537 1.00 70.81 168 LEU A N 1
ATOM 1346 C CA . LEU A 1 168 ? 11.880 -2.328 -7.248 1.00 70.81 168 LEU A CA 1
ATOM 1347 C C . LEU A 1 168 ? 13.384 -2.129 -7.454 1.00 70.81 168 LEU A C 1
ATOM 1349 O O . LEU A 1 168 ? 13.805 -1.712 -8.528 1.00 70.81 168 LEU A O 1
ATOM 1353 N N . ILE A 1 169 ? 14.195 -2.412 -6.433 1.00 83.25 169 ILE A N 1
ATOM 1354 C CA . ILE A 1 169 ? 15.654 -2.292 -6.532 1.00 83.25 169 ILE A CA 1
ATOM 1355 C C . ILE A 1 169 ? 16.197 -3.239 -7.606 1.00 83.25 169 ILE A C 1
ATOM 1357 O O . ILE A 1 169 ? 17.046 -2.829 -8.393 1.00 83.25 169 ILE A O 1
ATOM 1361 N N . GLU A 1 170 ? 15.703 -4.475 -7.667 1.00 86.25 170 GLU A N 1
ATOM 1362 C CA . GLU A 1 170 ? 16.125 -5.437 -8.689 1.00 86.25 170 GLU A CA 1
ATOM 1363 C C . GLU A 1 170 ? 15.708 -5.009 -10.106 1.00 86.25 170 GLU A C 1
ATOM 1365 O O . GLU A 1 170 ? 16.515 -5.099 -11.029 1.00 86.25 170 GLU A O 1
ATOM 1370 N N . ASP A 1 171 ? 14.506 -4.451 -10.287 1.00 82.56 171 ASP A N 1
ATOM 1371 C CA . ASP A 1 171 ? 14.094 -3.889 -11.584 1.00 82.56 171 ASP A CA 1
ATOM 1372 C C . ASP A 1 171 ? 14.992 -2.722 -12.023 1.00 82.56 171 ASP A C 1
ATOM 1374 O O . ASP A 1 171 ? 15.446 -2.669 -13.168 1.00 82.56 171 ASP A O 1
ATOM 1378 N N . ILE A 1 172 ? 15.311 -1.812 -11.096 1.00 83.38 172 ILE A N 1
ATOM 1379 C CA . ILE A 1 172 ? 16.207 -0.682 -11.364 1.00 83.38 172 ILE A CA 1
ATOM 1380 C C . ILE A 1 172 ? 17.605 -1.175 -11.749 1.00 83.38 172 ILE A C 1
ATOM 1382 O O . ILE A 1 172 ? 18.186 -0.650 -12.699 1.00 83.38 172 ILE A O 1
ATOM 1386 N N . LYS A 1 173 ? 18.148 -2.179 -11.047 1.00 91.75 173 LYS A N 1
ATOM 1387 C CA . LYS A 1 173 ? 19.456 -2.768 -11.380 1.00 91.75 173 LYS A CA 1
ATOM 1388 C C . LYS A 1 173 ? 19.465 -3.352 -12.787 1.00 91.75 173 LYS A C 1
ATOM 1390 O O . LYS A 1 173 ? 20.367 -3.034 -13.553 1.00 91.75 173 LYS A O 1
ATOM 1395 N N . ARG A 1 174 ? 18.441 -4.127 -13.147 1.00 90.75 174 ARG A N 1
ATOM 1396 C CA . ARG A 1 174 ? 18.309 -4.696 -14.494 1.00 90.75 174 ARG A CA 1
ATOM 1397 C C . ARG A 1 174 ? 18.308 -3.605 -15.565 1.00 90.75 174 ARG A C 1
ATOM 1399 O O . ARG A 1 174 ? 19.074 -3.677 -16.518 1.00 90.75 174 ARG A O 1
ATOM 1406 N N . ARG A 1 175 ? 17.501 -2.558 -15.383 1.00 87.81 175 ARG A N 1
ATOM 1407 C CA . ARG A 1 175 ? 17.445 -1.429 -16.327 1.00 87.81 175 ARG A CA 1
ATOM 1408 C C . ARG A 1 175 ? 18.772 -0.674 -16.419 1.00 87.81 175 ARG A C 1
ATOM 1410 O O . ARG A 1 175 ? 19.135 -0.183 -17.482 1.00 87.81 175 ARG A O 1
ATOM 1417 N N . LEU A 1 176 ? 19.509 -0.573 -15.313 1.00 94.62 176 LEU A N 1
ATOM 1418 C CA . LEU A 1 176 ? 20.843 0.024 -15.312 1.00 94.62 176 LEU A CA 1
ATOM 1419 C C . LEU A 1 176 ? 21.830 -0.811 -16.140 1.00 94.62 176 LEU A C 1
ATOM 1421 O O . LEU A 1 176 ? 22.618 -0.240 -16.889 1.00 94.62 176 LEU A O 1
ATOM 1425 N N . GLU A 1 177 ? 21.781 -2.138 -16.029 1.00 95.50 177 GLU A N 1
ATOM 1426 C CA . GLU A 1 177 ? 22.603 -3.047 -16.837 1.00 95.50 177 GLU A CA 1
ATOM 1427 C C . GLU A 1 177 ? 22.262 -2.947 -18.331 1.00 95.50 177 GLU A C 1
ATOM 1429 O O . GLU A 1 177 ? 23.171 -2.873 -19.160 1.00 95.50 177 GLU A O 1
ATOM 1434 N N . GLU A 1 178 ? 20.973 -2.864 -18.673 1.00 92.81 178 GLU A N 1
ATOM 1435 C CA . GLU A 1 178 ? 20.498 -2.634 -20.045 1.00 92.81 178 GLU A CA 1
ATOM 1436 C C . GLU A 1 178 ? 21.079 -1.331 -20.619 1.00 92.81 178 GLU A C 1
ATOM 1438 O O . GLU A 1 178 ? 21.737 -1.349 -21.660 1.00 92.81 178 GLU A O 1
ATOM 1443 N N . HIS A 1 179 ? 20.952 -0.216 -19.895 1.00 93.25 179 HIS A N 1
ATOM 1444 C CA . HIS A 1 179 ? 21.499 1.072 -20.334 1.00 93.25 179 HIS A CA 1
ATOM 1445 C C . HIS A 1 179 ? 23.033 1.089 -20.412 1.00 93.25 179 HIS A C 1
ATOM 1447 O O . HIS A 1 179 ? 23.607 1.734 -21.291 1.00 93.25 179 HIS A O 1
ATOM 1453 N N . GLN A 1 180 ? 23.730 0.367 -19.530 1.00 95.56 180 GLN A N 1
ATOM 1454 C CA . GLN A 1 180 ? 25.185 0.211 -19.630 1.00 95.56 180 GLN A CA 1
ATOM 1455 C C . GLN A 1 180 ? 25.592 -0.576 -20.882 1.00 95.56 180 GLN A C 1
ATOM 1457 O O . GLN A 1 180 ? 26.611 -0.258 -21.502 1.00 95.56 180 GLN A O 1
ATOM 1462 N N . ALA A 1 181 ? 24.821 -1.594 -21.267 1.00 94.50 181 ALA A N 1
ATOM 1463 C CA . ALA A 1 181 ? 25.057 -2.341 -22.496 1.00 94.50 181 ALA A CA 1
ATOM 1464 C C . ALA A 1 181 ? 24.809 -1.473 -23.741 1.00 94.50 181 ALA A C 1
ATOM 1466 O O . ALA A 1 181 ? 25.641 -1.468 -24.649 1.00 94.50 181 ALA A O 1
ATOM 1467 N N . GLU A 1 182 ? 23.725 -0.693 -23.757 1.00 94.31 182 GLU A N 1
ATOM 1468 C CA . GLU A 1 182 ? 23.419 0.272 -24.824 1.00 94.31 182 GLU A CA 1
ATOM 1469 C C . GLU A 1 182 ? 24.539 1.308 -24.994 1.00 94.31 182 GLU A C 1
ATOM 1471 O O . GLU A 1 182 ? 24.986 1.568 -26.112 1.00 94.31 182 GLU A O 1
ATOM 1476 N N . LEU A 1 183 ? 25.058 1.853 -23.890 1.00 95.06 183 LEU A N 1
ATOM 1477 C CA . LEU A 1 183 ? 26.146 2.830 -23.926 1.00 95.06 183 LEU A CA 1
ATOM 1478 C C . LEU A 1 183 ? 27.422 2.235 -24.538 1.00 95.06 183 LEU A C 1
ATOM 1480 O O . LEU A 1 183 ? 28.028 2.852 -25.414 1.00 95.06 183 LEU A O 1
ATOM 1484 N N . LYS A 1 184 ? 27.787 0.999 -24.173 1.00 96.00 184 LYS A N 1
ATOM 1485 C CA . LYS A 1 184 ? 28.924 0.297 -24.798 1.00 96.00 184 LYS A CA 1
ATOM 1486 C C . LYS A 1 184 ? 28.721 0.085 -26.299 1.00 96.00 184 LYS A C 1
ATOM 1488 O O . LYS A 1 184 ? 29.678 0.194 -27.065 1.00 96.00 184 LYS A O 1
ATOM 1493 N N . GLN A 1 185 ? 27.497 -0.210 -26.740 1.00 95.00 185 GLN A N 1
ATOM 1494 C CA . GLN A 1 185 ? 27.195 -0.330 -28.170 1.00 95.00 185 GLN A CA 1
ATOM 1495 C C . GLN A 1 185 ? 27.366 1.012 -28.894 1.00 95.00 185 GLN A C 1
ATOM 1497 O O . GLN A 1 185 ? 27.949 1.047 -29.979 1.00 95.00 185 GLN A O 1
ATOM 1502 N N . GLN A 1 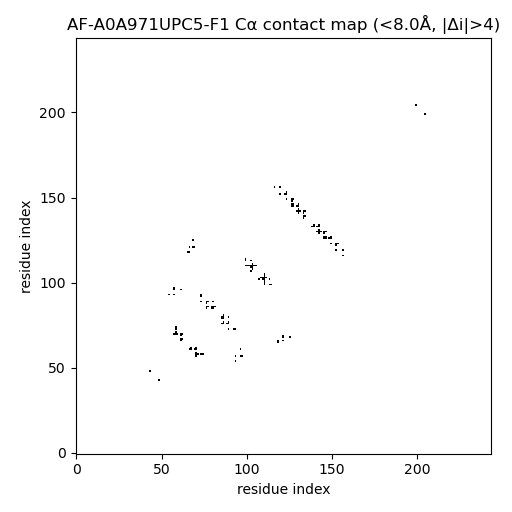186 ? 26.929 2.120 -28.289 1.00 94.12 186 GLN A N 1
ATOM 1503 C CA . GLN A 1 186 ? 27.135 3.460 -28.846 1.00 94.12 186 GLN A CA 1
ATOM 1504 C C . GLN A 1 186 ? 28.618 3.838 -28.919 1.00 94.12 186 GLN A C 1
ATOM 1506 O O . GLN A 1 186 ? 29.055 4.397 -29.925 1.00 94.12 186 GLN A O 1
ATOM 1511 N N . GLU A 1 187 ? 29.415 3.499 -27.904 1.00 95.94 187 GLU A N 1
ATOM 1512 C CA . GLU A 1 187 ? 30.866 3.721 -27.914 1.00 95.94 187 GLU A CA 1
ATOM 1513 C C . GLU A 1 187 ? 31.554 2.940 -29.042 1.00 95.94 187 GLU A C 1
ATOM 1515 O O . GLU A 1 187 ? 32.380 3.498 -29.769 1.00 95.94 187 GLU A O 1
ATOM 1520 N N . GLN A 1 188 ? 31.174 1.674 -29.243 1.00 95.56 188 GLN A N 1
ATOM 1521 C CA . GLN A 1 188 ? 31.681 0.852 -30.345 1.00 95.56 188 GLN A CA 1
ATOM 1522 C C . GLN A 1 188 ? 31.268 1.406 -31.712 1.00 95.56 188 GLN A C 1
ATOM 1524 O O . GLN A 1 188 ? 32.085 1.441 -32.634 1.00 95.56 188 GLN A O 1
ATOM 1529 N N . LEU A 1 189 ? 30.020 1.861 -31.855 1.00 94.75 189 LEU A N 1
ATOM 1530 C CA . LEU A 1 189 ? 29.543 2.493 -33.082 1.00 94.75 189 LEU A CA 1
ATOM 1531 C C . LEU A 1 189 ? 30.318 3.783 -33.368 1.00 94.75 189 LEU A C 1
ATOM 1533 O O . LEU A 1 189 ? 30.788 3.979 -34.487 1.00 94.75 189 LEU A O 1
ATOM 1537 N N . ARG A 1 190 ? 30.514 4.630 -32.352 1.00 96.25 190 ARG A N 1
ATOM 1538 C CA . ARG A 1 190 ? 31.308 5.857 -32.461 1.00 96.25 190 ARG A CA 1
ATOM 1539 C C . ARG A 1 190 ? 32.732 5.558 -32.921 1.00 96.25 190 ARG A C 1
ATOM 1541 O O . ARG A 1 190 ? 33.212 6.239 -33.821 1.00 96.25 190 ARG A O 1
ATOM 1548 N N . ALA A 1 191 ? 33.392 4.557 -32.336 1.00 95.81 191 ALA A N 1
ATOM 1549 C CA . ALA A 1 191 ? 34.738 4.157 -32.746 1.00 95.81 191 ALA A CA 1
ATOM 1550 C C . ALA A 1 191 ? 34.778 3.756 -34.231 1.00 95.81 191 ALA A C 1
ATOM 1552 O O . ALA A 1 191 ? 35.582 4.293 -34.986 1.00 95.81 191 ALA A O 1
ATOM 1553 N N . ARG A 1 192 ? 33.832 2.920 -34.684 1.00 95.12 192 ARG A N 1
ATOM 1554 C CA . ARG A 1 192 ? 33.733 2.508 -36.097 1.00 95.12 192 ARG A CA 1
ATOM 1555 C C . ARG A 1 192 ? 33.489 3.677 -37.048 1.00 95.12 192 ARG A C 1
ATOM 1557 O O . ARG A 1 192 ? 34.076 3.713 -38.126 1.00 95.12 192 ARG A O 1
ATOM 1564 N N . LEU A 1 193 ? 32.623 4.621 -36.675 1.00 94.56 193 LEU A N 1
ATOM 1565 C CA . LEU A 1 193 ? 32.347 5.811 -37.486 1.00 94.56 193 LEU A CA 1
ATOM 1566 C C . LEU A 1 193 ? 33.586 6.702 -37.607 1.00 94.56 193 LEU A C 1
ATOM 1568 O O . LEU A 1 193 ? 33.875 7.194 -38.695 1.00 94.56 193 LEU A O 1
ATOM 1572 N N . ILE A 1 194 ? 34.331 6.878 -36.511 1.00 94.56 194 ILE A N 1
ATOM 1573 C CA . ILE A 1 194 ? 35.600 7.613 -36.519 1.00 94.56 194 ILE A CA 1
ATOM 1574 C C . ILE A 1 194 ? 36.610 6.915 -37.431 1.00 94.56 194 ILE A C 1
ATOM 1576 O O . ILE A 1 194 ? 37.192 7.582 -38.281 1.00 94.56 194 ILE A O 1
ATOM 1580 N N . ASP A 1 195 ? 36.779 5.597 -37.307 1.00 94.19 195 ASP A N 1
ATOM 1581 C CA . ASP A 1 195 ? 37.717 4.831 -38.135 1.00 94.19 195 ASP A CA 1
ATOM 1582 C C . ASP A 1 195 ? 37.355 4.905 -39.622 1.00 94.19 195 ASP A C 1
ATOM 1584 O O . ASP A 1 195 ? 38.219 5.160 -40.460 1.00 94.19 195 ASP A O 1
ATOM 1588 N N . THR A 1 196 ? 36.067 4.755 -39.948 1.00 91.69 196 THR A N 1
ATOM 1589 C CA . THR A 1 196 ? 35.555 4.878 -41.323 1.00 91.69 196 THR A CA 1
ATOM 1590 C C . THR A 1 196 ? 35.863 6.266 -41.875 1.00 91.69 196 THR A C 1
ATOM 1592 O O . THR A 1 196 ? 36.469 6.401 -42.938 1.00 91.69 196 THR A O 1
ATOM 1595 N N . ARG A 1 197 ? 35.532 7.315 -41.111 1.00 90.44 197 ARG A N 1
ATOM 1596 C CA . ARG A 1 197 ? 35.771 8.697 -41.527 1.00 90.44 197 ARG A CA 1
ATOM 1597 C C . ARG A 1 197 ? 37.260 9.014 -41.663 1.00 90.44 197 ARG A C 1
ATOM 1599 O O . ARG A 1 197 ? 37.652 9.766 -42.551 1.00 90.44 197 ARG A O 1
ATOM 1606 N N . PHE A 1 198 ? 38.098 8.452 -40.798 1.00 92.00 198 PHE A N 1
ATOM 1607 C CA . PHE A 1 198 ? 39.546 8.601 -40.876 1.00 92.00 198 PHE A CA 1
ATOM 1608 C C . PHE A 1 198 ? 40.111 7.937 -42.139 1.00 92.00 198 PHE A C 1
ATOM 1610 O O . PHE A 1 198 ? 40.927 8.546 -42.830 1.00 92.00 198 PHE A O 1
ATOM 1617 N N . GLN A 1 199 ? 39.657 6.727 -42.479 1.00 91.00 199 GLN A N 1
ATOM 1618 C CA . GLN A 1 199 ? 40.068 6.025 -43.701 1.00 91.00 199 GLN A CA 1
ATOM 1619 C C . GLN A 1 199 ? 39.668 6.796 -44.965 1.00 91.00 199 GLN A C 1
ATOM 1621 O O . GLN A 1 199 ? 40.520 7.008 -45.829 1.00 91.00 199 GLN A O 1
ATOM 1626 N N . GLU A 1 200 ? 38.426 7.291 -45.034 1.00 87.56 200 GLU A N 1
ATOM 1627 C CA . GLU A 1 200 ? 37.943 8.146 -46.133 1.00 87.56 200 GLU A CA 1
ATOM 1628 C C . GLU A 1 200 ? 38.844 9.369 -46.357 1.00 87.56 200 GLU A C 1
ATOM 1630 O O . GLU A 1 200 ? 39.163 9.717 -47.493 1.00 87.56 200 GLU A O 1
ATOM 1635 N N . LEU A 1 201 ? 39.268 10.021 -45.269 1.00 85.50 201 LEU A N 1
ATOM 1636 C CA . LEU A 1 201 ? 40.061 11.250 -45.325 1.00 85.50 201 LEU A CA 1
ATOM 1637 C C . LEU A 1 201 ? 41.555 11.017 -45.602 1.00 85.50 201 LEU A C 1
ATOM 1639 O O . LEU A 1 201 ? 42.219 11.928 -46.090 1.00 85.50 201 LEU A O 1
ATOM 1643 N N . THR A 1 202 ? 42.102 9.840 -45.283 1.00 83.06 202 THR A N 1
ATOM 1644 C CA . THR A 1 202 ? 43.557 9.585 -45.336 1.00 83.06 202 THR A CA 1
ATOM 1645 C C . THR A 1 202 ? 44.010 8.716 -46.504 1.00 83.06 202 THR A C 1
ATOM 1647 O O . THR A 1 202 ? 45.154 8.852 -46.931 1.00 83.06 202 THR A O 1
ATOM 1650 N N . GLN A 1 203 ? 43.151 7.843 -47.042 1.00 76.44 203 GLN A N 1
ATOM 1651 C CA . GLN A 1 203 ? 43.542 6.887 -48.091 1.00 76.44 203 GLN A CA 1
ATOM 1652 C C . GLN A 1 203 ? 43.201 7.334 -49.521 1.00 76.44 203 GLN A C 1
ATOM 1654 O O . GLN A 1 203 ? 43.581 6.651 -50.464 1.00 76.44 203 GLN A O 1
ATOM 1659 N N . GLY A 1 204 ? 42.548 8.487 -49.695 1.00 64.31 204 GLY A N 1
ATOM 1660 C CA . GLY A 1 204 ? 42.382 9.154 -50.989 1.00 64.31 204 GLY A CA 1
ATOM 1661 C C . GLY A 1 204 ? 41.719 8.319 -52.098 1.00 64.31 204 GLY A C 1
ATOM 1662 O O . GLY A 1 204 ? 42.408 7.841 -52.995 1.00 64.31 204 GLY A O 1
ATOM 1663 N N . GLY A 1 205 ? 40.378 8.256 -52.120 1.00 51.28 205 GLY A N 1
ATOM 1664 C CA . GLY A 1 205 ? 39.596 8.054 -53.357 1.00 51.28 205 GLY A CA 1
ATOM 1665 C C . GLY A 1 205 ? 38.195 7.424 -53.195 1.00 51.28 205 GLY A C 1
ATOM 1666 O O . GLY A 1 205 ? 37.978 6.690 -52.235 1.00 51.28 205 GLY A O 1
ATOM 1667 N N . PRO A 1 206 ? 37.259 7.614 -54.157 1.00 47.09 206 PRO A N 1
ATOM 1668 C CA . PRO A 1 206 ? 37.041 8.796 -54.984 1.00 47.09 206 PRO A CA 1
ATOM 1669 C C . PRO A 1 206 ? 36.088 9.779 -54.282 1.00 47.09 206 PRO A C 1
ATOM 1671 O O . PRO A 1 206 ? 35.104 9.390 -53.655 1.00 47.09 206 PRO A O 1
ATOM 1674 N N . THR A 1 207 ? 36.307 11.071 -54.503 1.00 53.06 207 THR A N 1
ATOM 1675 C CA . THR A 1 207 ? 35.226 12.056 -54.567 1.00 53.06 207 THR A CA 1
ATOM 1676 C C . THR A 1 207 ? 34.285 11.652 -55.706 1.00 53.06 207 THR A C 1
ATOM 1678 O O . THR A 1 207 ? 34.400 12.133 -56.829 1.00 53.06 207 THR A O 1
ATOM 1681 N N . LYS A 1 208 ? 33.364 10.721 -55.440 1.00 43.56 208 LYS A N 1
ATOM 1682 C CA . LYS A 1 208 ? 32.066 10.782 -56.102 1.00 43.56 208 LYS A CA 1
ATOM 1683 C C . LYS A 1 208 ? 31.305 11.872 -55.379 1.00 43.56 208 LYS A C 1
ATOM 1685 O O . LYS A 1 208 ? 31.089 11.777 -54.176 1.00 43.56 208 LYS A O 1
ATOM 1690 N N . GLU A 1 209 ? 31.100 12.938 -56.135 1.00 39.03 209 GLU A N 1
ATOM 1691 C CA . GLU A 1 209 ? 30.130 14.005 -55.959 1.00 39.03 209 GLU A CA 1
ATOM 1692 C C . GLU A 1 209 ? 29.241 13.835 -54.730 1.00 39.03 209 GLU A C 1
ATOM 1694 O O . GLU A 1 209 ? 28.502 12.862 -54.579 1.00 39.03 209 GLU A O 1
ATOM 1699 N N . ALA A 1 210 ? 29.339 14.835 -53.863 1.00 42.19 210 ALA A N 1
ATOM 1700 C CA . ALA A 1 210 ? 28.289 15.189 -52.941 1.00 42.19 210 ALA A CA 1
ATOM 1701 C C . ALA A 1 210 ? 27.008 15.475 -53.742 1.00 42.19 210 ALA A C 1
ATOM 1703 O O . ALA A 1 210 ? 26.727 16.623 -54.060 1.00 42.19 210 ALA A O 1
ATOM 1704 N N . ASP A 1 211 ? 26.266 14.427 -54.081 1.00 40.78 211 ASP A N 1
ATOM 1705 C CA . ASP A 1 211 ? 24.828 14.513 -54.268 1.00 40.78 211 ASP A CA 1
ATOM 1706 C C . ASP A 1 211 ? 24.196 14.191 -52.914 1.00 40.78 211 ASP A C 1
ATOM 1708 O O . ASP A 1 211 ? 24.265 13.070 -52.408 1.00 40.78 211 ASP A O 1
ATOM 1712 N N . ASP A 1 212 ? 23.684 15.255 -52.302 1.00 46.56 212 ASP A N 1
ATOM 1713 C CA . ASP A 1 212 ? 22.696 15.315 -51.231 1.00 46.56 212 ASP A CA 1
ATOM 1714 C C . ASP A 1 212 ? 22.198 13.966 -50.681 1.00 46.56 212 ASP A C 1
ATOM 1716 O O . ASP A 1 212 ? 21.183 13.412 -51.105 1.00 46.56 212 ASP A O 1
ATOM 1720 N N . ALA A 1 213 ? 22.847 13.486 -49.623 1.00 39.84 213 ALA A N 1
ATOM 1721 C CA . ALA A 1 213 ? 22.220 12.571 -48.682 1.00 39.84 213 ALA A CA 1
ATOM 172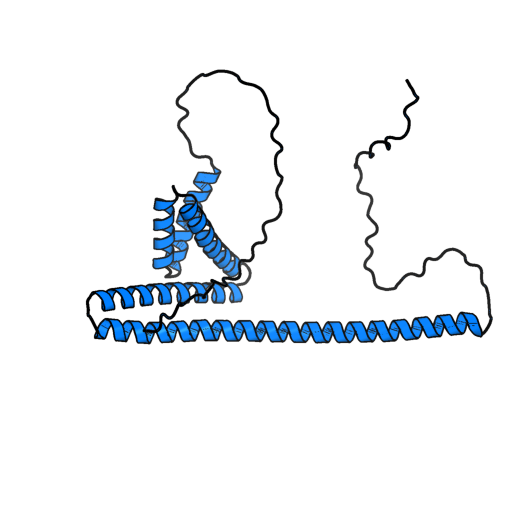2 C C . ALA A 1 213 ? 22.624 12.981 -47.259 1.00 39.84 213 ALA A C 1
ATOM 1724 O O . ALA A 1 213 ? 23.801 12.863 -46.904 1.00 39.84 213 ALA A O 1
ATOM 1725 N N . PRO A 1 214 ? 21.697 13.480 -46.416 1.00 42.88 214 PRO A N 1
ATOM 1726 C CA . PRO A 1 214 ? 22.007 13.674 -45.010 1.00 42.88 214 PRO A CA 1
ATOM 1727 C C . PRO A 1 214 ? 22.371 12.308 -44.430 1.00 42.8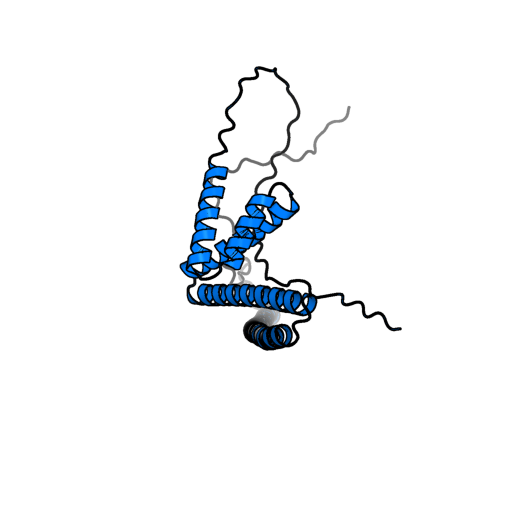8 214 PRO A C 1
ATOM 1729 O O . PRO A 1 214 ? 21.658 11.329 -44.652 1.00 42.88 214 PRO A O 1
ATOM 1732 N N . LEU A 1 215 ? 23.496 12.247 -43.715 1.00 45.78 215 LEU A N 1
ATOM 1733 C CA . LEU A 1 215 ? 23.965 11.068 -42.987 1.00 45.78 215 LEU A CA 1
ATOM 1734 C C . LEU A 1 215 ? 22.832 10.533 -42.100 1.00 45.78 215 LEU A C 1
ATOM 1736 O O . LEU A 1 215 ? 22.592 11.024 -40.997 1.00 45.78 215 LEU A O 1
ATOM 1740 N N . GLY A 1 216 ? 22.103 9.545 -42.615 1.00 40.06 216 GLY A N 1
ATOM 1741 C CA . GLY A 1 216 ? 21.023 8.882 -41.910 1.00 40.06 216 GLY A CA 1
ATOM 1742 C C . GLY A 1 216 ? 21.612 8.052 -40.783 1.00 40.06 216 GLY A C 1
ATOM 1743 O O . GLY A 1 216 ? 22.270 7.045 -41.027 1.00 40.06 216 GLY A O 1
ATOM 1744 N N . VAL A 1 217 ? 21.380 8.480 -39.546 1.00 41.34 217 VAL A N 1
ATOM 1745 C CA . VAL A 1 217 ? 21.619 7.665 -38.356 1.00 41.34 217 VAL A CA 1
ATOM 1746 C C . VAL A 1 217 ? 20.649 6.475 -38.420 1.00 41.34 217 VAL A C 1
ATOM 1748 O O . VAL A 1 217 ? 19.436 6.700 -38.381 1.00 41.34 217 VAL A O 1
ATOM 1751 N N . PRO A 1 218 ? 21.109 5.215 -38.532 1.00 44.06 218 PRO A N 1
ATOM 1752 C CA . PRO A 1 218 ? 20.198 4.078 -38.529 1.00 44.06 218 PRO A CA 1
ATOM 1753 C C . PRO A 1 218 ? 19.712 3.857 -37.093 1.00 44.06 218 PRO A C 1
ATOM 1755 O O . PRO A 1 218 ? 20.487 3.418 -36.246 1.00 44.06 218 PRO A O 1
ATOM 1758 N N . GLY A 1 219 ? 18.446 4.187 -36.810 1.00 40.41 219 GLY A N 1
ATOM 1759 C CA . GLY A 1 219 ? 17.810 3.824 -35.536 1.00 40.41 219 GLY A CA 1
ATOM 1760 C C . GLY A 1 219 ? 16.839 4.816 -34.894 1.00 40.41 219 GLY A C 1
ATOM 1761 O O . GLY A 1 219 ? 16.422 4.558 -33.771 1.00 40.41 219 GLY A O 1
ATOM 1762 N N . MET A 1 220 ? 16.438 5.910 -35.546 1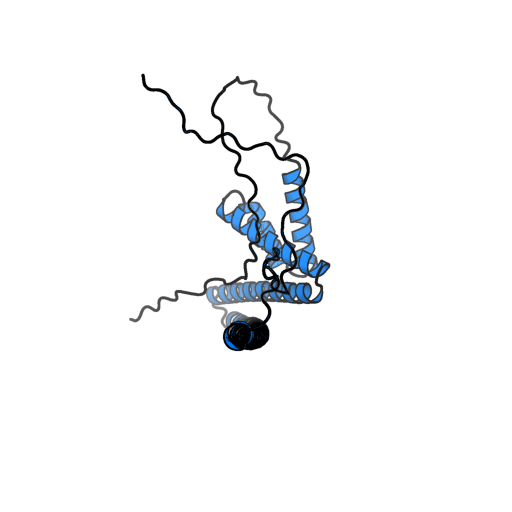.00 34.56 220 MET A N 1
ATOM 1763 C CA . MET A 1 220 ? 15.282 6.687 -35.072 1.00 34.56 220 MET A CA 1
ATOM 1764 C C . MET A 1 220 ? 14.008 6.195 -35.774 1.00 34.56 220 MET A C 1
ATOM 1766 O O . MET A 1 220 ? 13.969 6.239 -37.008 1.00 34.56 220 MET A O 1
ATOM 1770 N N . PRO A 1 221 ? 12.962 5.736 -35.053 1.00 41.88 221 PRO A N 1
ATOM 1771 C CA . PRO A 1 221 ? 11.637 5.659 -35.650 1.00 41.88 221 PRO A CA 1
ATOM 1772 C C . PRO A 1 221 ? 11.272 7.073 -36.108 1.00 41.88 221 PRO A C 1
ATOM 1774 O O . PRO A 1 221 ? 11.466 8.046 -35.379 1.00 41.88 221 PRO A O 1
ATOM 1777 N N . GLY A 1 222 ? 10.853 7.185 -37.365 1.00 40.97 222 GLY A N 1
ATOM 1778 C CA . GLY A 1 222 ? 10.564 8.468 -37.980 1.00 40.97 222 GLY A CA 1
ATOM 1779 C C . GLY A 1 222 ? 9.481 9.219 -37.217 1.00 40.97 222 GLY A C 1
ATOM 1780 O O . GLY A 1 222 ? 8.376 8.715 -37.074 1.00 40.97 222 GLY A O 1
ATOM 1781 N N . ASP A 1 223 ? 9.805 10.442 -36.811 1.00 39.72 223 ASP A N 1
ATOM 1782 C CA . ASP A 1 223 ? 8.841 11.490 -36.498 1.00 39.72 223 ASP A CA 1
ATOM 1783 C C . ASP A 1 223 ? 9.292 12.772 -37.211 1.00 39.72 223 ASP A C 1
ATOM 1785 O O . ASP A 1 223 ? 9.929 13.665 -36.655 1.00 39.72 223 ASP A O 1
ATOM 1789 N N . GLY A 1 224 ? 8.984 12.824 -38.507 1.00 34.44 224 GLY A N 1
ATOM 1790 C CA . GLY A 1 224 ? 8.760 14.063 -39.246 1.00 34.44 224 GLY A CA 1
ATOM 1791 C C . GLY A 1 224 ? 7.265 14.114 -39.575 1.00 34.44 224 GLY A C 1
ATOM 1792 O O . GLY A 1 224 ? 6.725 13.102 -40.025 1.00 34.44 224 GLY A O 1
ATOM 1793 N N . PRO A 1 225 ? 6.562 15.224 -39.295 1.00 40.69 225 PRO A N 1
ATOM 1794 C CA . PRO A 1 225 ? 5.121 15.204 -39.089 1.00 40.69 225 PRO A CA 1
ATOM 1795 C C . PRO A 1 225 ? 4.359 14.897 -40.376 1.00 40.69 225 PRO A C 1
ATOM 1797 O O . PRO A 1 225 ? 4.506 15.578 -41.392 1.00 40.69 225 PRO A O 1
ATOM 1800 N N . ALA A 1 226 ? 3.468 13.910 -40.292 1.00 40.00 226 ALA A N 1
ATOM 1801 C CA . ALA A 1 226 ? 2.372 13.762 -41.230 1.00 40.00 226 ALA A CA 1
ATOM 1802 C C . ALA A 1 226 ? 1.551 15.061 -41.238 1.00 40.00 226 ALA A C 1
ATOM 1804 O O . ALA A 1 226 ? 1.034 15.496 -40.206 1.00 40.00 226 ALA A O 1
ATOM 1805 N N . ALA A 1 227 ? 1.439 15.690 -42.406 1.00 39.12 227 ALA A N 1
ATOM 1806 C CA . ALA A 1 227 ? 0.537 16.808 -42.613 1.00 39.12 227 ALA A CA 1
ATOM 1807 C C . ALA A 1 227 ? -0.907 16.342 -42.364 1.00 39.12 227 ALA A C 1
ATOM 1809 O O . ALA A 1 227 ? -1.476 15.594 -43.158 1.00 39.12 227 ALA A O 1
ATOM 1810 N N . LEU A 1 228 ? -1.501 16.786 -41.257 1.00 39.28 228 LEU A N 1
ATOM 1811 C CA . LEU A 1 228 ? -2.945 16.723 -41.060 1.00 39.28 228 LEU A CA 1
ATOM 1812 C C . LEU A 1 228 ? -3.590 17.944 -41.742 1.00 39.28 228 LEU A C 1
ATOM 1814 O O . LEU A 1 228 ? -3.097 19.065 -41.585 1.00 39.28 228 LEU A O 1
ATOM 1818 N N . PRO A 1 229 ? -4.681 17.766 -42.507 1.00 39.25 229 PRO A N 1
ATOM 1819 C CA . PRO A 1 229 ? -5.342 18.861 -43.203 1.00 39.25 229 PRO A CA 1
ATOM 1820 C C . PRO A 1 229 ? -6.090 19.755 -42.199 1.00 39.25 229 PRO A C 1
ATOM 1822 O O . PRO A 1 229 ? -6.887 19.259 -41.407 1.00 39.25 229 PRO A O 1
ATOM 1825 N N . GLY A 1 230 ? -5.868 21.076 -42.259 1.00 48.34 230 GLY A N 1
ATOM 1826 C CA . GLY A 1 230 ? -6.762 22.070 -41.637 1.00 48.34 230 GLY A CA 1
ATOM 1827 C C . GLY A 1 230 ? -6.214 22.966 -40.515 1.00 48.34 230 GLY A C 1
ATOM 1828 O O . GLY A 1 230 ? -7.019 23.555 -39.799 1.00 48.34 230 GLY A O 1
ATOM 1829 N N . ALA A 1 231 ? -4.898 23.124 -40.337 1.00 38.66 231 ALA A N 1
ATOM 1830 C CA . ALA A 1 231 ? -4.369 24.090 -39.361 1.00 38.66 231 ALA A CA 1
ATOM 1831 C C . ALA A 1 231 ? -4.354 25.539 -39.926 1.00 38.66 231 ALA A C 1
ATOM 1833 O O . ALA A 1 231 ? -3.867 25.737 -41.043 1.00 38.66 231 ALA A O 1
ATOM 1834 N N . PRO A 1 232 ? -4.858 26.565 -39.203 1.00 45.38 232 PRO A N 1
ATOM 1835 C CA . PRO A 1 232 ? -4.864 27.949 -39.680 1.00 45.38 232 PRO A CA 1
ATOM 1836 C C . PRO A 1 232 ? -3.452 28.552 -39.704 1.00 45.38 232 PRO A C 1
ATOM 1838 O O . PRO A 1 232 ? -2.623 28.277 -38.838 1.00 45.38 232 PRO A O 1
ATOM 1841 N N . LYS A 1 233 ? -3.199 29.412 -40.695 1.00 45.78 233 LYS A N 1
ATOM 1842 C CA . LYS A 1 233 ? -1.920 30.103 -40.920 1.00 45.78 233 LYS A CA 1
ATOM 1843 C C . LYS A 1 233 ? -1.577 31.033 -39.734 1.00 45.78 233 LYS A C 1
ATOM 1845 O O . LYS A 1 233 ? -2.472 31.749 -39.282 1.00 45.78 233 LYS A O 1
ATOM 1850 N N . PRO A 1 234 ? -0.322 31.076 -39.243 1.00 49.31 234 PRO A N 1
ATOM 1851 C CA . PRO A 1 234 ? 0.069 32.027 -38.202 1.00 49.31 234 PRO A CA 1
ATOM 1852 C C . PRO A 1 234 ? 0.073 33.470 -38.745 1.00 49.31 234 PRO A C 1
ATOM 1854 O O . PRO A 1 234 ? 0.313 33.668 -39.943 1.00 49.31 234 PRO A O 1
ATOM 1857 N N . PRO A 1 235 ? -0.203 34.482 -37.900 1.00 44.19 235 PRO A N 1
ATOM 1858 C CA . PRO A 1 235 ? -0.220 35.876 -38.328 1.00 44.19 235 PRO A CA 1
ATOM 1859 C C . PRO A 1 235 ? 1.202 36.386 -38.630 1.00 44.19 235 PRO A C 1
ATOM 1861 O O . PRO A 1 235 ? 2.172 35.870 -38.066 1.00 44.19 235 PRO A O 1
ATOM 1864 N N . PRO A 1 236 ? 1.347 37.385 -39.522 1.00 45.69 236 PRO A N 1
ATOM 1865 C CA . PRO A 1 236 ? 2.650 37.930 -39.882 1.00 45.69 236 PRO A CA 1
ATOM 1866 C C . PRO A 1 236 ? 3.292 38.680 -38.707 1.00 45.69 236 PRO A C 1
ATOM 1868 O O . PRO A 1 236 ? 2.611 39.318 -37.905 1.00 45.69 236 PRO A O 1
ATOM 1871 N N . ALA A 1 237 ? 4.620 38.581 -38.623 1.00 44.59 237 ALA A N 1
ATOM 1872 C CA . ALA A 1 237 ? 5.437 39.236 -37.613 1.00 44.59 237 ALA A CA 1
ATOM 1873 C C . ALA A 1 237 ? 5.334 40.765 -37.727 1.00 44.59 237 ALA A C 1
ATOM 1875 O O . ALA A 1 237 ? 5.509 41.333 -38.804 1.00 44.59 237 ALA A O 1
ATOM 1876 N N . SER A 1 238 ? 5.060 41.419 -36.598 1.00 50.28 238 SER A N 1
ATOM 1877 C CA . SER A 1 238 ? 5.022 42.873 -36.465 1.00 50.28 238 SER A CA 1
ATOM 1878 C C . SER A 1 238 ? 6.412 43.462 -36.690 1.00 50.28 238 SER A C 1
ATOM 1880 O O . SER A 1 238 ? 7.273 43.392 -35.815 1.00 50.28 238 SER A O 1
ATOM 1882 N N . GLY A 1 239 ? 6.621 44.045 -37.863 1.00 51.41 239 GLY A N 1
ATOM 1883 C CA . GLY A 1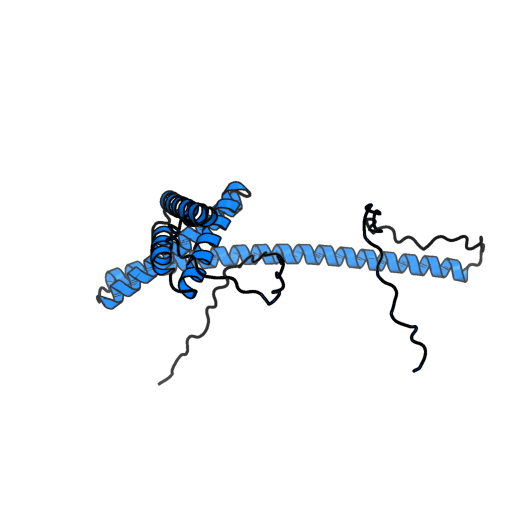 239 ? 7.877 44.681 -38.229 1.00 51.41 239 GLY A CA 1
ATOM 1884 C C . GLY A 1 239 ? 7.742 45.525 -39.484 1.00 51.41 239 GLY A C 1
ATOM 1885 O O . GLY A 1 239 ? 8.537 45.345 -40.385 1.00 51.41 239 GLY A O 1
ATOM 1886 N N . ASP A 1 240 ? 6.724 46.387 -39.544 1.00 40.31 240 ASP A N 1
ATOM 1887 C CA . ASP A 1 240 ? 6.680 47.545 -40.445 1.00 40.31 240 ASP A CA 1
ATOM 1888 C C . ASP A 1 240 ? 5.657 48.558 -39.907 1.00 40.31 240 ASP A C 1
ATOM 1890 O O . ASP A 1 240 ? 4.445 48.378 -40.010 1.00 40.31 240 ASP A O 1
ATOM 1894 N N . MET A 1 241 ? 6.154 49.627 -39.287 1.00 42.09 241 MET A N 1
ATOM 1895 C CA . MET A 1 241 ? 5.405 50.857 -39.018 1.00 42.09 241 MET A CA 1
ATOM 1896 C C . MET A 1 241 ? 6.190 52.004 -39.666 1.00 42.09 241 MET A C 1
ATOM 1898 O O . MET A 1 241 ? 7.376 52.143 -39.353 1.00 42.09 241 MET A O 1
ATOM 1902 N N . PRO A 1 242 ? 5.586 52.839 -40.531 1.00 39.03 242 PRO A N 1
ATOM 1903 C CA . PRO A 1 242 ? 6.204 54.092 -40.946 1.00 39.03 242 PRO A CA 1
ATOM 1904 C C . PRO A 1 242 ? 6.072 55.157 -39.833 1.00 39.03 242 PRO A C 1
ATOM 1906 O O . PRO A 1 242 ? 5.169 55.058 -38.995 1.00 39.03 242 PRO A O 1
ATOM 1909 N N . PRO A 1 243 ? 6.979 56.153 -39.784 1.00 56.50 243 PRO A N 1
ATOM 1910 C CA . PRO A 1 243 ? 6.998 57.169 -38.736 1.00 56.50 243 PRO A CA 1
ATOM 1911 C C . PRO A 1 243 ? 5.885 58.217 -38.916 1.00 56.50 243 PRO A C 1
ATOM 1913 O O . PRO A 1 243 ? 5.291 58.326 -39.986 1.00 56.50 243 PRO A O 1
ATOM 1916 N N . GLN A 1 244 ? 5.629 58.925 -37.811 1.00 45.28 244 GLN A N 1
ATOM 1917 C CA . GLN A 1 244 ? 4.466 59.769 -37.492 1.00 45.28 244 GLN A CA 1
ATOM 1918 C C . GLN A 1 244 ? 4.160 60.906 -38.469 1.00 45.28 244 GLN A C 1
ATOM 1920 O O . GLN A 1 244 ? 5.119 61.548 -38.953 1.00 45.28 244 GLN A O 1
#